Protein AF-A0A813YC85-F1 (afdb_monomer_lite)

Structure (mmCIF, N/CA/C/O backbone):
data_AF-A0A813YC85-F1
#
_entry.id   AF-A0A813YC85-F1
#
loop_
_atom_site.group_PDB
_atom_site.id
_atom_site.type_symbol
_atom_site.label_atom_id
_atom_site.label_alt_id
_atom_site.label_comp_id
_atom_site.label_asym_id
_atom_site.label_entity_id
_atom_site.label_seq_id
_atom_site.pdbx_PDB_ins_code
_atom_site.Cartn_x
_atom_site.Cartn_y
_atom_site.Cartn_z
_atom_site.occupancy
_atom_site.B_iso_or_equiv
_atom_site.auth_seq_id
_atom_site.auth_comp_id
_atom_site.auth_asym_id
_atom_site.auth_atom_id
_atom_site.pdbx_PDB_model_num
ATOM 1 N N . MET A 1 1 ? -8.024 43.386 36.563 1.00 38.66 1 MET A N 1
ATOM 2 C CA . MET A 1 1 ? -7.913 43.018 35.135 1.00 38.66 1 MET A CA 1
ATOM 3 C C . MET A 1 1 ? -6.871 41.922 35.014 1.00 38.66 1 MET A C 1
ATOM 5 O O . MET A 1 1 ? -5.692 42.205 34.843 1.00 38.66 1 MET A O 1
ATOM 9 N N . SER A 1 2 ? -7.305 40.682 35.213 1.00 33.28 2 SER A N 1
ATOM 10 C CA . SER A 1 2 ? -6.459 39.495 35.100 1.00 33.28 2 SER A CA 1
ATOM 11 C C . SER A 1 2 ? -6.371 39.135 33.622 1.00 33.28 2 SER A C 1
ATOM 13 O O . SER A 1 2 ? -7.399 38.916 32.989 1.00 33.28 2 SER A O 1
ATOM 15 N N . LYS A 1 3 ? -5.164 39.168 33.053 1.00 38.59 3 LYS A N 1
ATOM 16 C CA . LYS A 1 3 ? -4.924 38.712 31.682 1.00 38.59 3 LYS A CA 1
ATOM 17 C C . LYS A 1 3 ? -4.997 37.188 31.687 1.00 38.59 3 LYS A C 1
ATOM 19 O O . LYS A 1 3 ? -4.104 36.544 32.232 1.00 38.59 3 LYS A O 1
ATOM 24 N N . GLU A 1 4 ? -6.066 36.641 31.122 1.00 37.62 4 GLU A N 1
ATOM 25 C CA . GLU A 1 4 ? -6.125 35.234 30.738 1.00 37.62 4 GLU A CA 1
ATOM 26 C C . GLU A 1 4 ? -5.036 34.989 29.692 1.00 37.62 4 GLU A C 1
ATOM 28 O O . GLU A 1 4 ? -4.974 35.644 28.650 1.00 37.62 4 GLU A O 1
ATOM 33 N N . VAL A 1 5 ? -4.107 34.103 30.032 1.00 40.03 5 VAL A N 1
ATOM 34 C CA . VAL A 1 5 ? -3.100 33.593 29.112 1.00 40.03 5 VAL A CA 1
ATOM 35 C C . VAL A 1 5 ? -3.819 32.555 28.258 1.00 40.03 5 VAL A C 1
ATOM 37 O O . VAL A 1 5 ? -4.113 31.466 28.742 1.00 40.03 5 VAL A O 1
ATOM 40 N N . GLU A 1 6 ? -4.151 32.908 27.013 1.00 38.72 6 GLU A N 1
ATOM 41 C CA . GLU A 1 6 ? -4.587 31.941 26.002 1.00 38.72 6 GLU A CA 1
ATOM 42 C C . GLU A 1 6 ? -3.456 30.931 25.779 1.00 38.72 6 GLU A C 1
ATOM 44 O O . GLU A 1 6 ? -2.468 31.186 25.084 1.00 38.72 6 GLU A O 1
ATOM 49 N N . GLU A 1 7 ? -3.596 29.777 26.419 1.00 37.84 7 GLU A N 1
ATOM 50 C CA . GLU A 1 7 ? -2.767 28.609 26.197 1.00 37.84 7 GLU A CA 1
ATOM 51 C C . GLU A 1 7 ? -3.044 28.112 24.770 1.00 37.84 7 GLU A C 1
ATOM 53 O O . GLU A 1 7 ? -4.064 27.477 24.488 1.00 37.84 7 GLU A O 1
ATOM 58 N N . LYS A 1 8 ? -2.153 28.459 23.831 1.00 32.78 8 LYS A N 1
ATOM 59 C CA . LYS A 1 8 ? -2.117 27.855 22.495 1.00 32.78 8 LYS A CA 1
ATOM 60 C C . LYS A 1 8 ? -1.808 26.373 22.665 1.00 32.78 8 LYS A C 1
ATOM 62 O O . LYS A 1 8 ? -0.650 25.968 22.658 1.00 32.78 8 LYS A O 1
ATOM 67 N N . THR A 1 9 ? -2.850 25.573 22.830 1.00 35.66 9 THR A N 1
ATOM 68 C CA . THR A 1 9 ? -2.771 24.129 22.657 1.00 35.66 9 THR A CA 1
ATOM 69 C C . THR A 1 9 ? -2.383 23.889 21.202 1.00 35.66 9 THR A C 1
ATOM 71 O O . THR A 1 9 ? -3.172 24.099 20.282 1.00 35.66 9 THR A O 1
ATOM 74 N N . GLU A 1 10 ? -1.111 23.561 20.975 1.00 38.09 10 GLU A N 1
ATOM 75 C CA . GLU A 1 10 ? -0.651 23.067 19.683 1.00 38.09 10 GLU A CA 1
ATOM 76 C C . GLU A 1 10 ? -1.523 21.857 19.345 1.00 38.09 10 GLU A C 1
ATOM 78 O O . GLU A 1 10 ? -1.504 20.859 20.061 1.00 38.09 10 GLU A O 1
ATOM 83 N N . ASP A 1 11 ? -2.362 21.980 18.315 1.00 45.84 11 ASP A N 1
ATOM 84 C CA . ASP A 1 11 ? -3.208 20.888 17.844 1.00 45.84 11 ASP A CA 1
ATOM 85 C C . ASP A 1 11 ? -2.282 19.757 17.386 1.00 45.84 11 ASP A C 1
ATOM 87 O O . ASP A 1 11 ? -1.686 19.812 16.309 1.00 45.84 11 ASP A O 1
ATOM 91 N N . ILE A 1 12 ? -2.107 18.752 18.250 1.00 50.59 12 ILE A N 1
ATOM 92 C CA . ILE A 1 12 ? -1.175 17.632 18.056 1.00 50.59 12 ILE A CA 1
ATOM 93 C C . ILE A 1 12 ? -1.591 16.791 16.833 1.00 50.59 12 ILE A C 1
ATOM 95 O O . ILE A 1 12 ? -0.816 15.963 16.366 1.00 50.59 12 ILE A O 1
ATOM 99 N N . GLY A 1 13 ? -2.762 17.053 16.249 1.00 59.47 13 GLY A N 1
ATOM 100 C CA . GLY A 1 13 ? -3.295 16.383 15.076 1.00 59.47 13 GLY A CA 1
ATOM 101 C C . GLY A 1 13 ? -4.449 15.467 15.459 1.00 59.47 13 GLY A C 1
ATOM 102 O O . GLY A 1 13 ? -4.503 14.897 16.550 1.00 59.47 13 GLY A O 1
ATOM 103 N N . SER A 1 14 ? -5.401 15.307 14.545 1.00 70.00 14 SER A N 1
ATOM 104 C CA . SER A 1 14 ? -6.545 14.421 14.732 1.00 70.00 14 SER A CA 1
ATOM 105 C C . SER A 1 14 ? -6.818 13.644 13.451 1.00 70.00 14 SER A C 1
ATOM 107 O O . SER A 1 14 ? -6.888 14.195 12.352 1.00 70.00 14 SER A O 1
ATOM 109 N N . LEU A 1 15 ? -6.957 12.321 13.578 1.00 73.62 15 LEU A N 1
ATOM 110 C CA . LEU A 1 15 ? -7.500 11.518 12.486 1.00 73.62 15 LEU A CA 1
ATOM 111 C C . LEU A 1 15 ? -8.945 11.959 12.273 1.00 73.62 15 LEU A C 1
ATOM 113 O O . LEU A 1 15 ? -9.674 12.108 13.250 1.00 73.62 15 LEU A O 1
ATOM 117 N N . CYS A 1 16 ? -9.367 12.124 11.019 1.00 72.94 16 CYS A N 1
ATOM 118 C CA . CYS A 1 16 ? -10.749 12.458 10.704 1.00 72.94 16 CYS A CA 1
ATOM 119 C C . CYS A 1 16 ? -11.338 11.464 9.702 1.00 72.94 16 CYS A C 1
ATOM 121 O O . CYS A 1 16 ? -10.815 11.266 8.603 1.00 72.94 16 CYS A O 1
ATOM 123 N N . ILE A 1 17 ? -12.448 10.833 10.074 1.00 66.81 17 ILE A N 1
ATOM 124 C CA . ILE A 1 17 ? -13.251 9.982 9.201 1.00 66.81 17 ILE A CA 1
ATOM 125 C C . ILE A 1 17 ? -14.628 10.623 9.085 1.00 66.81 17 ILE A C 1
ATOM 127 O O . ILE A 1 17 ? -15.493 10.432 9.931 1.00 66.81 17 ILE A O 1
ATOM 131 N N . ILE A 1 18 ? -14.831 11.364 8.002 1.00 69.12 18 ILE A N 1
ATOM 132 C CA . ILE A 1 18 ? -16.147 11.809 7.542 1.00 69.12 18 ILE A CA 1
ATOM 133 C C . ILE A 1 18 ? -16.395 11.136 6.191 1.00 69.12 18 ILE A C 1
ATOM 135 O O . ILE A 1 18 ? -15.452 10.896 5.430 1.00 69.12 18 ILE A O 1
ATOM 139 N N . LEU A 1 19 ? -17.651 10.801 5.881 1.00 57.38 19 LEU A N 1
ATOM 140 C CA . LEU A 1 19 ? -18.015 10.186 4.602 1.00 57.38 19 LEU A CA 1
ATOM 141 C C . LEU A 1 19 ? -17.444 11.024 3.435 1.00 57.38 19 LEU A C 1
ATOM 143 O O . LEU A 1 19 ? -17.748 12.208 3.311 1.00 57.38 19 LEU A O 1
ATOM 147 N N . HIS A 1 20 ? -16.580 10.421 2.609 1.00 57.81 20 HIS A N 1
ATOM 148 C CA . HIS A 1 20 ? -15.877 11.062 1.479 1.00 57.81 20 HIS A CA 1
ATOM 149 C C . HIS A 1 20 ? -14.917 12.218 1.818 1.00 57.81 20 HIS A C 1
ATOM 151 O O . HIS A 1 20 ? -14.456 12.919 0.912 1.00 57.81 20 HIS A O 1
ATOM 157 N N . ARG A 1 21 ? -14.598 12.434 3.097 1.00 75.69 21 ARG A N 1
ATOM 158 C CA . ARG A 1 21 ? -13.659 13.466 3.560 1.00 75.69 21 ARG A CA 1
ATOM 159 C C . ARG A 1 21 ? -12.723 12.905 4.623 1.00 75.69 21 ARG A C 1
ATOM 161 O O . ARG A 1 21 ? -12.576 13.479 5.697 1.00 75.69 21 ARG A O 1
ATOM 168 N N . GLU A 1 22 ? -12.104 11.767 4.338 1.00 83.56 22 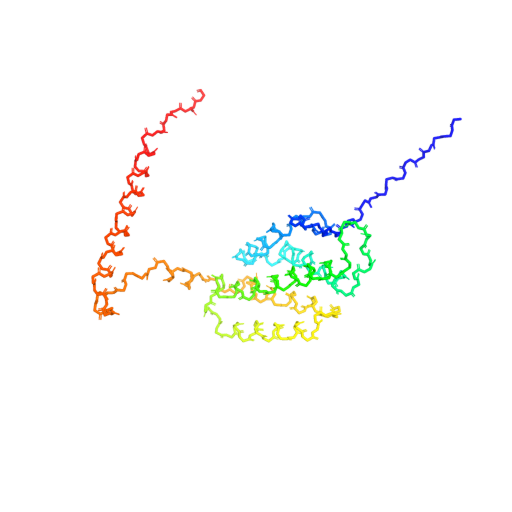GLU A N 1
ATOM 169 C CA . GLU A 1 22 ? -11.150 11.180 5.268 1.00 83.56 22 GLU A CA 1
ATOM 170 C C . GLU A 1 22 ? -9.815 11.946 5.247 1.00 83.56 22 GLU A C 1
ATOM 172 O O . GLU A 1 22 ? -9.230 12.194 4.183 1.00 83.56 22 GLU A O 1
ATOM 177 N N . ARG A 1 23 ? -9.327 12.317 6.434 1.00 87.56 23 ARG A N 1
ATOM 178 C CA . ARG A 1 23 ? -8.074 13.048 6.642 1.00 87.56 23 ARG A CA 1
ATOM 179 C C . ARG A 1 23 ? -7.168 12.289 7.599 1.00 87.56 23 ARG A C 1
ATOM 181 O O . ARG A 1 23 ? -7.636 11.701 8.573 1.00 87.56 23 ARG A O 1
ATOM 188 N N . SER A 1 24 ? -5.876 12.297 7.297 1.00 88.62 24 SER A N 1
ATOM 189 C CA . SER A 1 24 ? -4.847 11.723 8.156 1.00 88.62 24 SER A CA 1
ATOM 190 C C . SER A 1 24 ? -4.631 12.551 9.421 1.00 88.62 24 SER A C 1
ATOM 192 O O . SER A 1 24 ? -5.270 13.582 9.608 1.00 88.62 24 SER A O 1
ATOM 194 N N . PHE A 1 25 ? -3.718 12.094 10.275 1.00 86.69 25 PHE A N 1
ATOM 195 C CA . PHE A 1 25 ? -3.432 12.713 11.564 1.00 86.69 25 PHE A CA 1
ATOM 196 C C . PHE A 1 25 ? -2.985 14.174 11.414 1.00 86.69 25 PHE A C 1
ATOM 198 O O . PHE A 1 25 ? -3.458 15.046 12.133 1.00 86.69 25 PHE A O 1
ATOM 205 N N . HIS A 1 26 ? -2.180 14.460 10.387 1.00 87.69 26 HIS A N 1
ATOM 206 C CA . HIS A 1 26 ? -1.762 15.819 10.020 1.00 87.69 26 HIS A CA 1
ATOM 207 C C . HIS A 1 26 ? -2.733 16.519 9.046 1.00 87.69 26 HIS A C 1
ATOM 209 O O . HIS A 1 26 ? -2.326 17.346 8.229 1.00 87.69 26 HIS A O 1
ATOM 215 N N . ASN A 1 27 ? -4.019 16.159 9.073 1.00 87.50 27 ASN A N 1
ATOM 216 C CA . ASN A 1 27 ? -5.090 16.757 8.267 1.00 87.50 27 ASN A CA 1
ATOM 217 C C . ASN A 1 27 ? -4.886 16.693 6.729 1.00 87.50 27 ASN A C 1
ATOM 219 O O . ASN A 1 27 ? -5.428 17.495 5.955 1.00 87.50 27 ASN A O 1
ATOM 223 N N . ILE A 1 28 ? -4.134 15.704 6.235 1.00 89.75 28 ILE A N 1
ATOM 224 C CA . ILE A 1 28 ? -3.930 15.510 4.793 1.00 89.75 28 ILE A CA 1
ATOM 225 C C . ILE A 1 28 ? -5.016 14.601 4.219 1.00 89.75 28 ILE A C 1
ATOM 227 O O . ILE A 1 28 ? -5.367 13.577 4.800 1.00 89.75 28 ILE A O 1
ATOM 231 N N . ASP A 1 29 ? -5.544 14.951 3.044 1.00 90.88 29 ASP A N 1
ATOM 232 C CA . ASP A 1 29 ? -6.475 14.090 2.307 1.00 90.88 29 ASP A CA 1
ATOM 233 C C . ASP A 1 29 ? -5.824 12.734 1.986 1.00 90.88 29 ASP A C 1
ATOM 235 O O . ASP A 1 29 ? -4.752 12.647 1.375 1.00 90.88 29 ASP A O 1
ATOM 239 N N . ILE A 1 30 ? -6.503 11.650 2.361 1.00 92.12 30 ILE A N 1
ATOM 240 C CA . ILE A 1 30 ? -6.024 10.281 2.152 1.00 92.12 30 ILE A CA 1
ATOM 241 C C . ILE A 1 30 ? -5.735 9.985 0.673 1.00 92.12 30 ILE A C 1
ATOM 243 O O . ILE A 1 30 ? -4.832 9.205 0.361 1.00 92.12 30 ILE A O 1
ATOM 247 N N . ARG A 1 31 ? -6.466 10.597 -0.265 1.00 91.94 31 ARG A N 1
ATOM 248 C CA . ARG A 1 31 ? -6.227 10.450 -1.711 1.00 91.94 31 ARG A CA 1
ATOM 249 C C . ARG A 1 31 ? -4.870 11.019 -2.109 1.00 91.94 31 ARG A C 1
ATOM 251 O O . ARG A 1 31 ? -4.169 10.405 -2.918 1.00 91.94 31 ARG A O 1
ATOM 258 N N . ILE A 1 32 ? -4.481 12.144 -1.507 1.00 93.31 32 ILE A N 1
ATOM 259 C CA . ILE A 1 32 ? -3.169 12.762 -1.716 1.00 93.31 32 ILE A CA 1
ATOM 260 C C . ILE A 1 32 ? -2.087 11.828 -1.184 1.00 93.31 32 ILE A C 1
ATOM 262 O O . ILE A 1 32 ? -1.164 11.509 -1.928 1.00 93.31 32 ILE A O 1
ATOM 266 N N . LEU A 1 33 ? -2.236 11.309 0.039 1.00 94.44 33 LEU A N 1
ATOM 267 C CA . LEU A 1 33 ? -1.269 10.375 0.628 1.00 94.44 33 LEU A CA 1
ATOM 268 C C . LEU A 1 33 ? -1.098 9.103 -0.210 1.00 94.44 33 LEU A C 1
ATOM 270 O O . LEU A 1 33 ? 0.028 8.704 -0.501 1.00 94.44 33 LEU A O 1
ATOM 274 N N . LYS A 1 34 ? -2.205 8.509 -0.673 1.00 93.06 34 LYS A N 1
ATOM 275 C CA . LYS A 1 34 ? -2.212 7.330 -1.559 1.00 93.06 34 LYS A CA 1
ATOM 276 C C . LYS A 1 34 ? -1.530 7.583 -2.906 1.00 93.06 34 LYS A C 1
ATOM 278 O O . LYS A 1 34 ? -0.916 6.675 -3.460 1.00 93.06 34 LYS A O 1
ATOM 283 N N . SER A 1 35 ? -1.643 8.790 -3.457 1.00 92.88 35 SER A N 1
ATOM 284 C CA . SER A 1 35 ? -0.915 9.168 -4.674 1.00 92.88 35 SER A CA 1
ATOM 285 C C . SER A 1 35 ? 0.564 9.442 -4.379 1.00 92.88 35 SER A C 1
ATOM 287 O O . SER A 1 35 ? 1.436 9.025 -5.141 1.00 92.88 35 SER A O 1
ATOM 289 N N . ALA A 1 36 ? 0.856 10.111 -3.263 1.00 93.50 36 ALA A N 1
ATOM 290 C CA . ALA A 1 36 ? 2.201 10.496 -2.856 1.00 93.50 36 ALA A CA 1
ATOM 291 C C . ALA A 1 36 ? 3.097 9.278 -2.602 1.00 93.50 36 ALA A C 1
ATOM 293 O O . ALA A 1 36 ? 4.191 9.221 -3.158 1.00 93.50 36 ALA A O 1
ATOM 294 N N . ILE A 1 37 ? 2.615 8.271 -1.864 1.00 94.81 37 ILE A N 1
ATOM 295 C CA . ILE A 1 37 ? 3.358 7.024 -1.611 1.00 94.81 37 ILE A CA 1
ATOM 296 C C . ILE A 1 37 ? 3.807 6.340 -2.913 1.00 94.81 37 ILE A C 1
ATOM 298 O O . ILE A 1 37 ? 4.970 5.965 -3.053 1.00 94.81 37 ILE A O 1
ATOM 302 N N . GLN A 1 38 ? 2.925 6.267 -3.913 1.00 92.69 38 GLN A N 1
ATOM 303 C CA . GLN A 1 38 ? 3.254 5.697 -5.219 1.00 92.69 38 GLN A CA 1
ATOM 304 C C . GLN A 1 38 ? 4.267 6.563 -5.983 1.00 92.69 38 GLN A C 1
ATOM 306 O O . GLN A 1 38 ? 5.238 6.051 -6.542 1.00 92.69 38 GLN A O 1
ATOM 311 N N . LYS A 1 39 ? 4.083 7.891 -5.980 1.00 92.00 39 LYS A N 1
ATOM 312 C CA . LYS A 1 39 ? 5.015 8.835 -6.622 1.00 92.00 39 LYS A CA 1
ATOM 313 C C . LYS A 1 39 ? 6.417 8.758 -6.016 1.00 92.00 39 LYS A C 1
ATOM 315 O O . LYS A 1 39 ? 7.393 8.795 -6.764 1.00 92.00 39 LYS A O 1
ATOM 320 N N . TYR A 1 40 ? 6.529 8.658 -4.694 1.00 93.12 40 TYR A N 1
ATOM 321 C CA . TYR A 1 40 ? 7.821 8.597 -4.014 1.00 93.12 40 TYR A CA 1
ATOM 322 C C . TYR A 1 40 ? 8.550 7.282 -4.282 1.00 93.12 40 TYR A C 1
ATOM 324 O O . TYR A 1 40 ? 9.722 7.316 -4.653 1.00 93.12 40 TYR A O 1
ATOM 332 N N . ALA A 1 41 ? 7.864 6.142 -4.210 1.00 90.25 41 ALA A N 1
ATOM 333 C CA . ALA A 1 41 ? 8.474 4.856 -4.541 1.00 90.25 41 ALA A CA 1
ATOM 334 C C . ALA A 1 41 ? 8.959 4.775 -5.992 1.00 90.25 41 ALA A C 1
ATOM 336 O O . ALA A 1 41 ? 10.064 4.299 -6.254 1.00 90.25 41 ALA A O 1
ATOM 337 N N . ARG A 1 42 ? 8.172 5.307 -6.933 1.00 86.81 42 ARG A N 1
ATOM 338 C CA . ARG A 1 42 ? 8.553 5.399 -8.347 1.00 86.81 42 ARG A CA 1
ATOM 339 C C . ARG A 1 42 ? 9.825 6.219 -8.566 1.00 86.81 42 ARG A C 1
ATOM 341 O O . ARG A 1 42 ? 10.622 5.887 -9.432 1.00 86.81 42 ARG A O 1
ATOM 348 N N . ARG A 1 43 ? 10.021 7.285 -7.788 1.00 88.25 43 ARG A N 1
ATOM 349 C CA . ARG A 1 43 ? 11.208 8.157 -7.851 1.00 88.25 43 ARG A CA 1
ATOM 350 C C . ARG A 1 43 ? 12.385 7.646 -7.020 1.00 88.25 43 ARG A C 1
ATOM 352 O O . ARG A 1 43 ? 13.340 8.389 -6.831 1.00 88.25 43 ARG A O 1
ATOM 359 N N . ALA A 1 44 ? 12.303 6.429 -6.480 1.00 83.81 44 ALA A N 1
ATOM 360 C CA . ALA A 1 44 ? 13.297 5.890 -5.554 1.00 83.81 44 ALA A CA 1
ATOM 361 C C . ALA A 1 44 ? 13.520 6.746 -4.292 1.00 83.81 44 ALA A C 1
ATOM 363 O O . ALA A 1 44 ? 14.586 6.728 -3.676 1.00 83.81 44 ALA A O 1
ATOM 364 N N . MET A 1 45 ? 12.505 7.520 -3.903 1.00 80.56 45 MET A N 1
ATOM 365 C CA . MET A 1 45 ? 12.534 8.384 -2.728 1.00 80.56 45 MET A CA 1
ATOM 366 C C . MET A 1 45 ? 11.930 7.635 -1.542 1.00 80.56 45 MET A C 1
ATOM 368 O O . MET A 1 45 ? 10.804 7.904 -1.120 1.00 80.56 45 MET A O 1
ATOM 372 N N . PHE A 1 46 ? 12.675 6.659 -1.018 1.00 74.50 46 PHE A N 1
ATOM 373 C CA . PHE A 1 46 ? 12.251 5.898 0.158 1.00 74.50 46 PHE A CA 1
ATOM 374 C C . PHE A 1 46 ? 12.065 6.809 1.384 1.00 74.50 46 PHE A C 1
ATOM 376 O O . PHE A 1 46 ? 10.999 6.802 2.003 1.00 74.50 46 PHE A O 1
ATOM 383 N N . PHE A 1 47 ? 13.060 7.642 1.695 1.00 79.00 47 PHE A N 1
ATOM 384 C CA . PHE A 1 47 ? 13.120 8.418 2.936 1.00 79.00 47 PHE A CA 1
ATOM 385 C C . PHE A 1 47 ? 13.268 9.929 2.676 1.00 79.00 47 PHE A C 1
ATOM 387 O O . PHE A 1 47 ? 13.890 10.301 1.679 1.00 79.00 47 PHE A O 1
ATOM 394 N N . PRO A 1 48 ? 12.733 10.823 3.538 1.00 85.75 48 PRO A N 1
ATOM 395 C CA . PRO A 1 48 ? 11.761 10.579 4.618 1.00 85.75 48 PRO A CA 1
ATOM 396 C C . PRO A 1 48 ? 10.295 10.581 4.142 1.00 85.75 48 PRO A C 1
ATOM 398 O O . PRO A 1 48 ? 9.415 10.042 4.808 1.00 85.75 48 PRO A O 1
ATOM 401 N N . LYS A 1 49 ? 10.016 11.165 2.971 1.00 90.12 49 LYS A N 1
ATOM 402 C CA . LYS A 1 49 ? 8.648 11.511 2.542 1.00 90.12 49 LYS A CA 1
ATOM 403 C C . LYS A 1 49 ? 7.755 10.290 2.288 1.00 90.12 49 LYS A C 1
ATOM 405 O O . LYS A 1 49 ? 6.593 10.289 2.679 1.00 90.12 49 LYS A O 1
ATOM 410 N N . GLY A 1 50 ? 8.296 9.244 1.660 1.00 91.81 50 GLY A N 1
ATOM 411 C CA . GLY A 1 50 ? 7.546 8.026 1.344 1.00 91.81 50 GLY A CA 1
ATOM 412 C C . GLY A 1 50 ? 7.100 7.257 2.587 1.00 91.81 50 GLY A C 1
ATOM 413 O O . GLY A 1 50 ? 5.922 6.926 2.721 1.00 91.81 50 GLY A O 1
ATOM 414 N N . VAL A 1 51 ? 8.035 7.030 3.516 1.00 94.12 51 VAL A N 1
ATOM 415 C CA . VAL A 1 51 ? 7.748 6.391 4.811 1.00 94.12 51 VAL A CA 1
ATOM 416 C C . VAL A 1 51 ? 6.758 7.219 5.624 1.00 94.12 51 VAL A C 1
ATOM 418 O O . VAL A 1 51 ? 5.832 6.651 6.193 1.00 94.12 51 VAL A O 1
ATOM 421 N N . TRP A 1 52 ? 6.893 8.546 5.631 1.00 94.50 52 TRP A N 1
ATOM 422 C CA . TRP A 1 52 ? 5.951 9.417 6.331 1.00 94.50 52 TRP A CA 1
ATOM 423 C C . TRP A 1 52 ? 4.512 9.242 5.815 1.00 94.50 52 TRP A C 1
ATOM 425 O O . TRP A 1 52 ? 3.610 8.962 6.602 1.00 94.50 52 TRP A O 1
ATOM 435 N N . CYS A 1 53 ? 4.297 9.273 4.492 1.00 95.00 53 CYS A N 1
ATOM 436 C CA . CYS A 1 53 ? 2.970 9.030 3.913 1.00 95.00 53 CYS A CA 1
ATOM 437 C C . CYS A 1 53 ? 2.413 7.639 4.254 1.00 95.00 53 CYS A C 1
ATOM 439 O O . CYS A 1 53 ? 1.209 7.488 4.460 1.00 95.00 53 CYS A O 1
ATOM 441 N N . LEU A 1 54 ? 3.273 6.618 4.287 1.00 95.50 54 LEU A N 1
ATOM 442 C CA . LEU A 1 54 ? 2.885 5.259 4.657 1.00 95.50 54 LEU A CA 1
ATOM 443 C C . LEU A 1 54 ? 2.431 5.182 6.120 1.00 95.50 54 LEU A C 1
ATOM 445 O O . LEU A 1 54 ? 1.409 4.565 6.407 1.00 95.50 54 LEU A O 1
ATOM 449 N N . VAL A 1 55 ? 3.172 5.812 7.034 1.00 94.31 55 VAL A N 1
ATOM 450 C CA . VAL A 1 55 ? 2.836 5.832 8.463 1.00 94.31 55 VAL A CA 1
ATOM 451 C C . VAL A 1 55 ? 1.521 6.569 8.695 1.00 94.31 55 VAL A C 1
ATOM 453 O O . VAL A 1 55 ? 0.659 6.029 9.381 1.00 94.31 55 VAL A O 1
ATOM 456 N N . GLU A 1 56 ? 1.309 7.722 8.055 1.00 94.19 56 GLU A N 1
ATOM 457 C CA . GLU A 1 56 ? 0.039 8.462 8.124 1.00 94.19 56 GLU A CA 1
ATOM 458 C C . GLU A 1 56 ? -1.169 7.596 7.735 1.00 94.19 56 GLU A C 1
ATOM 460 O O . GLU A 1 56 ? -2.221 7.651 8.372 1.00 94.19 56 GLU A O 1
ATOM 465 N N . LEU A 1 57 ? -1.024 6.763 6.699 1.00 94.44 57 LEU A N 1
ATOM 466 C CA . LEU A 1 57 ? -2.072 5.836 6.272 1.00 94.44 57 LEU A CA 1
ATOM 467 C C . LEU A 1 57 ? -2.245 4.647 7.235 1.00 94.44 57 LEU A C 1
ATOM 469 O O . LEU A 1 57 ? -3.361 4.150 7.392 1.00 94.44 57 LEU A O 1
ATOM 473 N N . ASP A 1 58 ? -1.175 4.185 7.886 1.00 94.69 58 ASP A N 1
ATOM 474 C CA . ASP A 1 58 ? -1.232 3.095 8.867 1.00 94.69 58 ASP A CA 1
ATOM 475 C C . ASP A 1 58 ? -1.771 3.536 10.237 1.00 94.69 58 ASP A C 1
ATOM 477 O O . ASP A 1 58 ? -2.305 2.699 10.964 1.00 94.69 58 ASP A O 1
ATOM 481 N N . LEU A 1 59 ? -1.719 4.825 10.594 1.00 93.19 59 LEU A N 1
ATOM 482 C CA . LEU A 1 59 ? -2.281 5.340 11.856 1.00 93.19 59 LEU A CA 1
ATOM 483 C C . LEU A 1 59 ? -3.788 5.079 12.001 1.00 93.19 59 LEU A C 1
ATOM 485 O O . LEU A 1 59 ? -4.281 4.934 13.118 1.00 93.19 59 LEU A O 1
ATOM 489 N N . PHE A 1 60 ? -4.503 4.861 10.894 1.00 91.94 60 PHE A N 1
ATOM 490 C CA . PHE A 1 60 ? -5.881 4.354 10.910 1.00 91.94 60 PHE A CA 1
ATOM 491 C C . PHE A 1 60 ? -6.032 2.981 11.588 1.00 91.94 60 PHE A C 1
ATOM 493 O O . PHE A 1 60 ? -7.148 2.555 11.871 1.00 91.94 60 PHE A O 1
ATOM 500 N N . SER A 1 61 ? -4.933 2.283 11.889 1.00 92.75 61 SER A N 1
ATOM 501 C CA . SER A 1 61 ? -4.925 1.068 12.709 1.00 92.75 61 SER A CA 1
ATOM 502 C C . SER A 1 61 ? -5.493 1.320 14.102 1.00 92.75 61 SER A C 1
ATOM 504 O O . SER A 1 61 ? -6.195 0.460 14.625 1.00 92.75 61 SER A O 1
ATOM 506 N N . ILE A 1 62 ? -5.261 2.510 14.664 1.00 90.62 62 ILE A N 1
ATOM 507 C CA . ILE A 1 62 ? -5.781 2.917 15.973 1.00 90.62 62 ILE A CA 1
ATOM 508 C C . ILE A 1 62 ? -7.312 2.886 15.956 1.00 90.62 62 ILE A C 1
ATOM 510 O O . ILE A 1 62 ? -7.919 2.296 16.842 1.00 90.62 62 ILE A O 1
ATOM 514 N N . LEU A 1 63 ? -7.927 3.436 14.906 1.00 89.06 63 LEU A N 1
ATOM 515 C CA . LEU A 1 63 ? -9.383 3.472 14.730 1.00 89.06 63 LEU A CA 1
ATOM 516 C C . LEU A 1 63 ? -9.970 2.127 14.281 1.00 89.06 63 LEU A C 1
ATOM 518 O O . LEU A 1 63 ? -11.132 1.832 14.553 1.00 89.06 63 LEU A O 1
ATOM 522 N N . GLU A 1 64 ? -9.177 1.294 13.603 1.00 90.12 64 GLU A N 1
ATOM 523 C CA . GLU A 1 64 ? -9.558 -0.082 13.268 1.00 90.12 64 GLU A CA 1
ATOM 524 C C . GLU A 1 64 ? -9.646 -0.980 14.517 1.00 90.12 64 GLU A C 1
ATOM 526 O O . GLU A 1 64 ? -10.526 -1.845 14.584 1.00 90.12 64 GLU A O 1
ATOM 531 N N . ILE A 1 65 ? -8.733 -0.795 15.479 1.00 89.56 65 ILE A N 1
ATOM 532 C CA . ILE A 1 65 ? -8.659 -1.574 16.726 1.00 89.56 65 ILE A CA 1
ATOM 533 C C . ILE A 1 65 ? -9.612 -0.995 17.778 1.00 89.56 65 ILE A C 1
ATOM 535 O O . ILE A 1 65 ? -10.402 -1.738 18.349 1.00 89.56 65 ILE A O 1
ATOM 539 N N . ASN A 1 66 ? -9.565 0.322 17.987 1.00 86.75 66 ASN A N 1
ATOM 540 C CA . ASN A 1 66 ? -10.284 1.040 19.036 1.00 86.75 66 ASN A CA 1
ATOM 541 C C . ASN A 1 66 ? -11.118 2.178 18.430 1.00 86.75 66 ASN A C 1
ATOM 543 O O . ASN A 1 66 ? -10.796 3.359 18.569 1.00 86.75 66 ASN A O 1
ATOM 547 N N . SER A 1 67 ? -12.220 1.834 17.761 1.00 83.88 67 SER A N 1
ATOM 548 C CA . SER A 1 67 ? -13.125 2.820 17.146 1.00 83.88 67 SER A CA 1
ATOM 549 C C . SER A 1 67 ? -13.798 3.763 18.151 1.00 83.88 67 SER A C 1
ATOM 551 O O . SER A 1 67 ? -14.363 4.776 17.754 1.00 83.88 67 SER A O 1
ATOM 553 N N . GLU A 1 68 ? -13.759 3.431 19.443 1.00 81.44 68 GLU A N 1
ATOM 554 C CA . GLU A 1 68 ? -14.344 4.227 20.529 1.00 81.44 68 GLU A CA 1
ATOM 555 C C . GLU A 1 68 ? -13.537 5.484 20.862 1.00 81.44 68 GLU A C 1
ATOM 557 O O . GLU A 1 68 ? -14.098 6.439 21.388 1.00 81.44 68 GLU A O 1
ATOM 562 N N . LEU A 1 69 ? -12.242 5.503 20.519 1.00 76.38 69 LEU A N 1
ATOM 563 C CA . LEU A 1 69 ? -11.358 6.654 20.737 1.00 76.38 69 LEU A CA 1
ATOM 564 C C . LEU A 1 69 ? -11.717 7.849 19.851 1.00 76.38 69 LEU A C 1
ATOM 566 O O . LEU A 1 69 ? -11.262 8.963 20.092 1.00 76.38 69 LEU A O 1
ATOM 570 N N . TYR A 1 70 ? -12.502 7.616 18.803 1.00 73.31 70 TYR A N 1
ATOM 571 C CA . TYR A 1 70 ? -12.951 8.673 17.923 1.00 73.31 70 TYR A CA 1
ATOM 572 C C . TYR A 1 70 ? -14.159 9.379 18.553 1.00 73.31 70 TYR A C 1
ATOM 574 O O . TYR A 1 70 ? -15.171 8.715 18.813 1.00 73.31 70 TYR A O 1
ATOM 582 N N . PRO A 1 71 ? -14.104 10.703 18.786 1.00 67.62 71 PRO A N 1
ATOM 583 C CA . PRO A 1 71 ? -15.248 11.433 19.315 1.00 67.62 71 PRO A CA 1
ATOM 584 C C . PRO A 1 71 ? -16.443 11.218 18.383 1.00 67.62 71 PRO A C 1
ATOM 586 O O . PRO A 1 71 ? -16.295 11.283 17.163 1.00 67.62 71 PRO A O 1
ATOM 589 N N . LYS A 1 72 ? -17.616 10.892 18.948 1.00 60.22 72 LYS A N 1
ATOM 590 C CA . LYS A 1 72 ? -18.844 10.565 18.201 1.00 60.22 72 LYS A CA 1
ATOM 591 C C . LYS A 1 72 ? -19.307 11.767 17.369 1.00 60.22 72 LYS A C 1
ATOM 593 O O . LYS A 1 72 ? -20.211 12.499 17.751 1.00 60.22 72 LYS A O 1
ATOM 598 N N . CYS A 1 73 ? -18.699 11.946 16.209 1.00 56.28 73 CYS A N 1
ATOM 599 C CA . CYS A 1 73 ? -19.027 12.978 15.247 1.00 56.28 73 CYS A CA 1
ATOM 600 C C . CYS A 1 73 ? -19.619 12.275 14.027 1.00 56.28 73 CYS A C 1
ATOM 602 O O . CYS A 1 73 ? -18.897 11.628 13.273 1.00 56.28 73 CYS A O 1
ATOM 604 N N . GLN A 1 74 ? -20.938 12.385 13.854 1.00 68.94 74 GLN A N 1
ATOM 605 C CA . GLN A 1 74 ? -21.720 12.005 12.661 1.00 68.94 74 GLN A CA 1
ATOM 606 C C . GLN A 1 74 ? -21.746 10.519 12.242 1.00 68.94 74 GLN A C 1
ATOM 608 O O . GLN A 1 74 ? -22.713 10.107 11.605 1.00 68.94 74 GLN A O 1
ATOM 613 N N . LEU A 1 75 ? -20.748 9.702 12.587 1.00 76.06 75 LEU A N 1
ATOM 614 C CA . LEU A 1 75 ? -20.660 8.287 12.217 1.00 76.06 75 LEU A CA 1
ATOM 615 C C . LEU A 1 75 ? -20.757 7.370 13.437 1.00 76.06 75 LEU A C 1
ATOM 617 O O . LEU A 1 75 ? -20.286 7.691 14.529 1.00 76.06 75 LEU A O 1
ATOM 621 N N . ASN A 1 76 ? -21.340 6.189 13.234 1.00 84.88 76 ASN A N 1
ATOM 622 C CA . ASN A 1 76 ? -21.337 5.138 14.246 1.00 84.88 76 ASN A CA 1
ATOM 623 C C . ASN A 1 76 ? -19.969 4.423 14.306 1.00 84.88 76 ASN A C 1
ATOM 625 O O . ASN A 1 76 ? -19.189 4.435 13.351 1.00 84.88 76 ASN A O 1
ATOM 629 N N . GLN A 1 77 ? -19.678 3.761 15.429 1.00 85.31 77 GLN A N 1
ATOM 630 C CA . GLN A 1 77 ? -18.404 3.054 15.645 1.00 85.31 77 GLN A CA 1
ATOM 631 C C . GLN A 1 77 ? -18.109 2.022 14.542 1.00 85.31 77 GLN A C 1
ATOM 633 O O . GLN A 1 77 ? -16.984 1.926 14.052 1.00 85.31 77 GLN A O 1
ATOM 638 N N . LYS A 1 78 ? -19.138 1.297 14.084 1.00 88.12 78 LYS A N 1
ATOM 639 C CA . LYS A 1 78 ? -19.018 0.299 13.013 1.00 88.12 78 LYS A CA 1
ATOM 640 C C . LYS A 1 78 ? -18.567 0.929 11.690 1.00 88.12 78 LYS A C 1
ATOM 642 O O . LYS A 1 78 ? -17.712 0.372 11.009 1.00 88.12 78 LYS A O 1
ATOM 647 N N . GLN A 1 79 ? -19.096 2.096 11.331 1.00 88.19 79 GLN A N 1
ATOM 648 C CA . GLN A 1 79 ? -18.712 2.851 10.136 1.00 88.19 79 GLN A CA 1
ATOM 649 C C . GLN A 1 79 ? -17.266 3.339 10.234 1.00 88.19 79 GLN A C 1
ATOM 651 O O . GLN A 1 79 ? -16.518 3.210 9.266 1.00 88.19 79 GLN A O 1
ATOM 656 N N . ILE A 1 80 ? -16.851 3.843 11.398 1.00 87.56 80 ILE A N 1
ATOM 657 C CA . ILE A 1 80 ? -15.468 4.276 11.663 1.00 87.56 80 ILE A CA 1
ATOM 658 C C . ILE A 1 80 ? -14.503 3.104 11.475 1.00 87.56 80 ILE A C 1
ATOM 660 O O . ILE A 1 80 ? -13.520 3.214 10.733 1.00 87.56 80 ILE A O 1
ATOM 664 N N . GLN A 1 81 ? -14.819 1.953 12.071 1.00 89.75 81 GLN A N 1
ATOM 665 C CA . GLN A 1 81 ? -14.018 0.745 11.928 1.00 89.75 81 GLN A CA 1
ATOM 666 C C . GLN A 1 81 ? -13.965 0.274 10.468 1.00 89.75 81 GLN A C 1
ATOM 668 O O . GLN A 1 81 ? -12.879 0.050 9.933 1.00 89.75 81 GLN A O 1
ATOM 673 N N . MET A 1 82 ? -15.111 0.175 9.787 1.00 90.44 82 MET A N 1
ATOM 674 C CA . MET A 1 82 ? -15.179 -0.240 8.380 1.00 90.44 82 MET A CA 1
ATOM 675 C C . MET A 1 82 ? -14.373 0.685 7.461 1.00 90.44 82 MET A C 1
ATOM 677 O O . MET A 1 82 ? -13.632 0.210 6.598 1.00 90.44 82 MET A O 1
ATOM 681 N N . ASN A 1 83 ? -14.474 2.001 7.657 1.00 89.94 83 ASN A N 1
ATOM 682 C CA . ASN A 1 83 ? -13.711 2.978 6.886 1.00 89.94 83 ASN A CA 1
ATOM 683 C C . ASN A 1 83 ? -12.206 2.836 7.140 1.00 89.94 83 ASN A C 1
ATOM 685 O O . ASN A 1 83 ? -11.426 2.832 6.186 1.00 89.94 83 ASN A O 1
ATOM 689 N N . SER A 1 84 ? -11.797 2.627 8.391 1.00 90.88 84 SER A N 1
ATOM 690 C CA . SER A 1 84 ? -10.393 2.396 8.759 1.00 90.88 84 SER A CA 1
ATOM 691 C C . SER A 1 84 ? -9.841 1.123 8.111 1.00 90.88 84 SER A C 1
ATOM 693 O O . SER A 1 84 ? -8.780 1.144 7.477 1.00 90.88 84 SER A O 1
ATOM 695 N N . VAL A 1 85 ? -10.617 0.032 8.156 1.00 93.06 85 VAL A N 1
ATOM 696 C CA . VAL A 1 85 ? -10.291 -1.226 7.470 1.00 93.06 85 VAL A CA 1
ATOM 697 C C . VAL A 1 85 ? -10.124 -0.994 5.971 1.00 93.06 85 VAL A C 1
ATOM 699 O O . VAL A 1 85 ? -9.149 -1.473 5.380 1.00 93.06 85 VAL A O 1
ATOM 702 N N . ARG A 1 86 ? -11.044 -0.247 5.350 1.00 93.69 86 ARG A N 1
ATOM 703 C CA . ARG A 1 86 ? -11.024 0.082 3.919 1.00 93.69 86 ARG A CA 1
ATOM 704 C C . ARG A 1 86 ? -9.783 0.883 3.539 1.00 93.69 86 ARG A C 1
ATOM 706 O O . ARG A 1 86 ? -9.137 0.552 2.546 1.00 93.69 86 ARG A O 1
ATOM 713 N N . ILE A 1 87 ? -9.433 1.909 4.314 1.00 92.69 87 ILE A N 1
ATOM 714 C CA . ILE A 1 87 ? -8.255 2.753 4.071 1.00 92.69 87 ILE A CA 1
ATOM 715 C C . ILE A 1 87 ? -6.987 1.899 4.072 1.00 92.69 87 ILE A C 1
ATOM 717 O O . ILE A 1 87 ? -6.245 1.915 3.087 1.00 92.69 87 ILE A O 1
ATOM 721 N N . ARG A 1 88 ? -6.781 1.097 5.122 1.00 94.50 88 ARG A N 1
ATOM 722 C CA . ARG A 1 88 ? -5.582 0.258 5.266 1.00 94.50 88 ARG A CA 1
ATOM 723 C C . ARG A 1 88 ? -5.517 -0.874 4.246 1.00 94.50 88 ARG A C 1
ATOM 725 O O . ARG A 1 88 ? -4.448 -1.158 3.716 1.00 94.50 88 ARG A O 1
ATOM 732 N N . SER A 1 89 ? -6.656 -1.478 3.904 1.00 95.25 89 SER A N 1
ATOM 733 C CA . SER A 1 89 ? -6.716 -2.500 2.848 1.00 95.25 89 SER A CA 1
ATOM 734 C C . SER A 1 89 ? -6.396 -1.901 1.477 1.00 95.25 89 SER A C 1
ATOM 736 O O . SER A 1 89 ? -5.665 -2.487 0.687 1.00 95.25 89 SER A O 1
ATOM 738 N N . ASN A 1 90 ? -6.880 -0.689 1.198 1.00 94.81 90 ASN A N 1
ATOM 739 C CA . ASN A 1 90 ? -6.533 0.005 -0.035 1.00 94.81 90 ASN A CA 1
ATOM 740 C C . ASN A 1 90 ? -5.045 0.383 -0.074 1.00 94.81 90 ASN A C 1
ATOM 742 O O . ASN A 1 90 ? -4.424 0.242 -1.120 1.00 94.81 90 ASN A O 1
ATOM 746 N N . MET A 1 91 ? -4.466 0.815 1.051 1.00 95.31 91 MET A N 1
ATOM 747 C CA . MET A 1 91 ? -3.033 1.103 1.158 1.00 95.31 91 MET A CA 1
ATOM 748 C C . MET A 1 91 ? -2.182 -0.117 0.784 1.00 95.31 91 MET A C 1
ATOM 750 O O . MET A 1 91 ? -1.350 -0.007 -0.114 1.00 95.31 91 MET A O 1
ATOM 754 N N . ILE A 1 92 ? -2.405 -1.278 1.411 1.00 96.00 92 ILE A N 1
ATOM 755 C CA . ILE A 1 92 ? -1.617 -2.480 1.104 1.00 96.00 92 ILE A CA 1
ATOM 756 C C . ILE A 1 92 ? -1.829 -2.945 -0.344 1.00 96.00 92 ILE A C 1
ATOM 758 O O . ILE A 1 92 ? -0.863 -3.291 -1.019 1.00 96.00 92 ILE A O 1
ATOM 762 N N . ASN A 1 93 ? -3.056 -2.858 -0.868 1.00 95.25 93 ASN A N 1
ATOM 763 C CA . ASN A 1 93 ? -3.336 -3.203 -2.262 1.00 95.25 93 ASN A CA 1
ATOM 764 C C . ASN A 1 93 ? -2.581 -2.290 -3.237 1.00 95.25 93 ASN A C 1
ATOM 766 O O . ASN A 1 93 ? -2.103 -2.765 -4.262 1.00 95.25 93 ASN A O 1
ATOM 770 N N . ARG A 1 94 ? -2.415 -0.998 -2.916 1.00 93.94 94 ARG A N 1
ATOM 771 C CA . ARG A 1 94 ? -1.585 -0.092 -3.727 1.00 93.94 94 ARG A CA 1
ATOM 772 C C . ARG A 1 94 ? -0.113 -0.490 -3.703 1.00 93.94 94 ARG A C 1
ATOM 774 O O . ARG A 1 94 ? 0.523 -0.440 -4.746 1.00 93.94 94 ARG A O 1
ATOM 781 N N . LEU A 1 95 ? 0.416 -0.917 -2.556 1.00 94.94 95 LEU A N 1
ATOM 782 C CA . LEU A 1 95 ? 1.794 -1.411 -2.470 1.00 94.94 95 LEU A CA 1
ATOM 783 C C . LEU A 1 95 ? 1.999 -2.666 -3.330 1.00 94.94 95 LEU A C 1
ATOM 785 O O . LEU A 1 95 ? 2.979 -2.759 -4.063 1.00 94.94 95 LEU A O 1
ATOM 789 N N . VAL A 1 96 ? 1.046 -3.600 -3.294 1.00 94.12 96 VAL A N 1
ATOM 790 C CA . VAL A 1 96 ? 1.070 -4.793 -4.153 1.00 94.12 96 VAL A CA 1
ATOM 791 C C . VAL A 1 96 ? 0.957 -4.414 -5.634 1.00 94.12 96 VAL A C 1
ATOM 793 O O . VAL A 1 96 ? 1.696 -4.951 -6.448 1.00 94.12 96 VAL A O 1
ATOM 796 N N . ALA A 1 97 ? 0.103 -3.457 -6.003 1.00 91.62 97 ALA A N 1
ATOM 797 C CA . ALA A 1 97 ? -0.014 -3.000 -7.391 1.00 91.62 97 ALA A CA 1
ATOM 798 C C . ALA A 1 97 ? 1.278 -2.336 -7.903 1.00 91.62 97 ALA A C 1
ATOM 800 O O . ALA A 1 97 ? 1.710 -2.592 -9.026 1.00 91.62 97 ALA A O 1
ATOM 801 N N . MET A 1 98 ? 1.949 -1.542 -7.063 1.00 90.75 98 MET A N 1
ATOM 802 C CA . MET A 1 98 ? 3.214 -0.878 -7.404 1.00 90.75 98 MET A CA 1
ATOM 803 C C . MET A 1 98 ? 4.331 -1.856 -7.776 1.00 90.75 98 MET A C 1
ATOM 805 O O . MET A 1 98 ? 5.166 -1.538 -8.622 1.00 90.75 98 MET A O 1
ATOM 809 N N . MET A 1 99 ? 4.343 -3.048 -7.178 1.00 90.88 99 MET A N 1
ATOM 810 C CA . MET A 1 99 ? 5.269 -4.117 -7.556 1.00 90.88 99 MET A CA 1
ATOM 811 C C . MET A 1 99 ? 5.142 -4.459 -9.046 1.00 90.88 99 MET A C 1
ATOM 813 O O . MET A 1 99 ? 6.151 -4.528 -9.740 1.00 90.88 99 MET A O 1
ATOM 817 N N . SER A 1 100 ? 3.919 -4.641 -9.551 1.00 86.94 100 SER A N 1
ATOM 818 C CA . SER A 1 100 ? 3.680 -4.964 -10.963 1.00 86.94 100 SER A CA 1
ATOM 819 C C . SER A 1 100 ? 3.735 -3.749 -11.892 1.00 86.94 100 SER A C 1
ATOM 821 O O . SER A 1 100 ? 4.178 -3.880 -13.028 1.00 86.94 100 SER A O 1
ATOM 823 N N . GLU A 1 101 ? 3.278 -2.580 -11.435 1.00 86.19 101 GLU A N 1
ATOM 824 C CA . GLU A 1 101 ? 3.120 -1.387 -12.279 1.00 86.19 101 GLU A CA 1
ATOM 825 C C . GLU A 1 101 ? 4.399 -0.555 -12.405 1.00 86.19 101 GLU A C 1
ATOM 827 O O . GLU A 1 101 ? 4.701 -0.065 -13.490 1.00 86.19 101 GLU A O 1
ATOM 832 N N . ASP A 1 102 ? 5.115 -0.347 -11.295 1.00 83.88 102 ASP A N 1
ATOM 833 C CA . ASP A 1 102 ? 6.203 0.633 -11.201 1.00 83.88 102 ASP A CA 1
ATOM 834 C C . ASP A 1 102 ? 7.586 -0.026 -11.078 1.00 83.88 102 ASP A C 1
ATOM 836 O O . ASP A 1 102 ? 8.571 0.525 -11.573 1.00 83.88 102 ASP A O 1
ATOM 840 N N . VAL A 1 103 ? 7.684 -1.180 -10.411 1.00 81.56 103 VAL A N 1
ATOM 841 C CA . VAL A 1 103 ? 8.955 -1.911 -10.275 1.00 81.56 103 VAL A CA 1
ATOM 842 C C . VAL A 1 103 ? 9.130 -2.919 -11.413 1.00 81.56 103 VAL A C 1
ATOM 844 O O . VAL A 1 103 ? 10.193 -2.975 -12.031 1.00 81.56 103 VAL A O 1
ATOM 847 N N . GLY A 1 104 ? 8.060 -3.635 -11.760 1.00 72.25 104 GLY A N 1
ATOM 848 C CA . GLY A 1 104 ? 8.026 -4.550 -12.895 1.00 72.25 104 GLY A CA 1
ATOM 849 C C . GLY A 1 104 ? 8.865 -5.821 -12.681 1.00 72.25 104 GLY A C 1
ATOM 850 O O . GLY A 1 104 ? 9.360 -6.076 -11.581 1.00 72.25 104 GLY A O 1
ATOM 851 N N . PRO A 1 105 ? 9.042 -6.649 -13.727 1.00 68.31 105 PRO A N 1
ATOM 852 C CA . PRO A 1 105 ? 9.691 -7.963 -13.639 1.00 68.31 105 PRO A CA 1
ATOM 853 C C . PRO A 1 105 ? 11.222 -7.907 -13.476 1.00 68.31 105 PRO A C 1
ATOM 855 O O . PRO A 1 105 ? 11.892 -8.921 -13.647 1.00 68.31 105 PRO A O 1
ATOM 858 N N . CYS A 1 106 ? 11.806 -6.743 -13.170 1.00 73.62 106 CYS A N 1
ATOM 859 C CA . CYS A 1 106 ? 13.259 -6.593 -13.082 1.00 73.62 106 CYS A CA 1
ATOM 860 C C . CYS A 1 106 ? 13.902 -7.404 -11.944 1.00 73.62 106 CYS A C 1
ATOM 862 O O . CYS A 1 106 ? 15.090 -7.708 -12.026 1.00 73.62 106 CYS A O 1
ATOM 864 N N . ASP A 1 107 ? 13.141 -7.743 -10.900 1.00 79.94 107 ASP A N 1
ATOM 865 C CA . ASP A 1 107 ? 13.541 -8.678 -9.846 1.00 79.94 107 ASP A CA 1
ATOM 866 C C . ASP A 1 107 ? 12.509 -9.813 -9.776 1.00 79.94 107 ASP A C 1
ATOM 868 O O . ASP A 1 107 ? 11.389 -9.630 -9.297 1.00 79.94 107 ASP A O 1
ATOM 872 N N . HIS A 1 108 ? 12.894 -11.004 -10.242 1.00 83.44 108 HIS A N 1
ATOM 873 C CA . HIS A 1 108 ? 12.022 -12.180 -10.260 1.00 83.44 108 HIS A CA 1
ATOM 874 C C . HIS A 1 108 ? 11.627 -12.663 -8.851 1.00 83.44 108 HIS A C 1
ATOM 876 O O . HIS A 1 108 ? 10.629 -13.365 -8.696 1.00 83.44 108 HIS A O 1
ATOM 882 N N . GLN A 1 109 ? 12.394 -12.310 -7.812 1.00 89.00 109 GLN A N 1
ATOM 883 C CA . GLN A 1 109 ? 12.091 -12.675 -6.427 1.00 89.00 109 GLN A CA 1
ATOM 884 C C . GLN A 1 109 ? 11.148 -11.678 -5.757 1.00 89.00 109 GLN A C 1
ATOM 886 O O . GLN A 1 109 ? 10.546 -11.998 -4.727 1.00 89.00 109 GLN A O 1
ATOM 891 N N . LEU A 1 110 ? 11.028 -10.464 -6.300 1.00 88.94 110 LEU A N 1
ATOM 892 C CA . LEU A 1 110 ? 10.252 -9.394 -5.687 1.00 88.94 110 LEU A CA 1
ATOM 893 C C . LEU A 1 110 ? 8.782 -9.781 -5.466 1.00 88.94 110 LEU A C 1
ATOM 895 O O . LEU A 1 110 ? 8.308 -9.554 -4.352 1.00 88.94 110 LEU A O 1
ATOM 899 N N . PRO A 1 111 ? 8.070 -10.427 -6.414 1.00 91.12 111 PRO A N 1
ATOM 900 C CA . PRO A 1 111 ? 6.697 -10.856 -6.168 1.00 91.12 111 PRO A CA 1
ATOM 901 C C . PRO A 1 111 ? 6.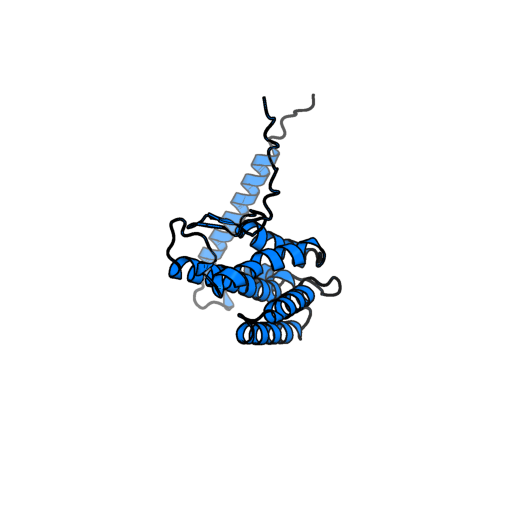551 -11.807 -4.991 1.00 91.12 111 PRO A C 1
ATOM 903 O O . PRO A 1 111 ? 5.651 -11.644 -4.168 1.00 91.12 111 PRO A O 1
ATOM 906 N N . HIS A 1 112 ? 7.484 -12.747 -4.851 1.00 92.19 112 HIS A N 1
ATOM 907 C CA . HIS A 1 112 ? 7.492 -13.666 -3.722 1.00 92.19 112 HIS A CA 1
ATOM 908 C C . HIS A 1 112 ? 7.750 -12.931 -2.396 1.00 92.19 112 HIS A C 1
ATOM 910 O O . HIS A 1 112 ? 7.036 -13.147 -1.418 1.00 92.19 112 HIS A O 1
ATOM 916 N N . LYS A 1 113 ? 8.714 -11.998 -2.364 1.00 93.62 113 LYS A N 1
ATOM 917 C CA . LYS A 1 113 ? 9.004 -11.169 -1.178 1.00 93.62 113 LYS A CA 1
ATOM 918 C C . LYS A 1 113 ? 7.801 -10.311 -0.776 1.00 93.62 113 LYS A C 1
ATOM 920 O O . LYS A 1 113 ? 7.415 -10.313 0.391 1.00 93.62 113 LYS A O 1
ATOM 925 N N . VAL A 1 114 ? 7.184 -9.614 -1.732 1.00 94.56 114 VAL A N 1
ATOM 926 C CA . VAL A 1 114 ? 5.999 -8.770 -1.500 1.00 94.56 114 VAL A CA 1
ATOM 927 C C . VAL A 1 114 ? 4.828 -9.608 -0.994 1.00 94.56 114 VAL A C 1
ATOM 929 O O . VAL A 1 114 ? 4.181 -9.215 -0.024 1.00 94.56 114 VAL A O 1
ATOM 932 N N . TYR A 1 115 ? 4.591 -10.783 -1.582 1.00 95.50 115 TY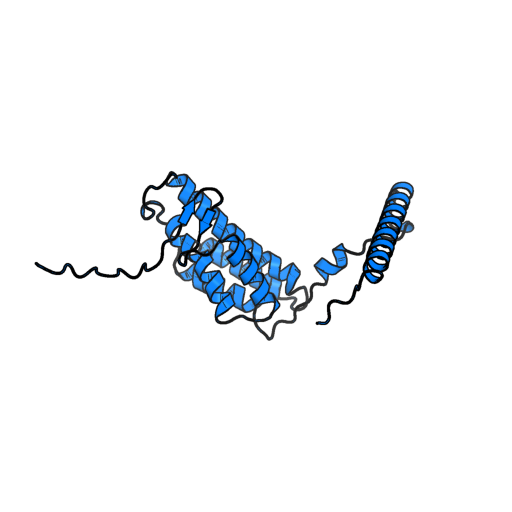R A N 1
ATOM 933 C CA . TYR A 1 115 ? 3.558 -11.706 -1.118 1.00 95.50 115 TYR A CA 1
ATOM 934 C C . TYR A 1 115 ? 3.816 -12.186 0.317 1.00 95.50 115 TYR A C 1
ATOM 936 O O . TYR A 1 115 ? 2.906 -12.168 1.146 1.00 95.50 115 TYR A O 1
ATOM 944 N N . ASN A 1 116 ? 5.060 -12.532 0.656 1.00 96.62 116 ASN A N 1
ATOM 945 C CA . ASN A 1 116 ? 5.418 -12.933 2.016 1.00 96.62 116 ASN A CA 1
ATOM 946 C C . ASN A 1 116 ? 5.168 -11.804 3.026 1.00 96.62 116 ASN A C 1
ATOM 948 O O . ASN A 1 116 ? 4.552 -12.044 4.066 1.00 96.62 116 ASN A O 1
ATOM 952 N N . PHE A 1 117 ? 5.568 -10.566 2.715 1.00 97.06 117 PHE A N 1
ATOM 953 C CA . PHE A 1 117 ? 5.273 -9.416 3.576 1.00 97.06 117 PHE A CA 1
ATOM 954 C C . PHE A 1 117 ? 3.773 -9.141 3.692 1.00 97.06 117 PHE A C 1
ATOM 956 O O . PHE A 1 117 ? 3.293 -8.856 4.785 1.00 97.06 117 PHE A O 1
ATOM 963 N N . TYR A 1 118 ? 3.017 -9.272 2.603 1.00 96.75 118 TYR A N 1
ATOM 964 C CA . TYR A 1 118 ? 1.561 -9.144 2.617 1.00 96.75 118 TYR A CA 1
ATOM 965 C C . TYR A 1 118 ? 0.911 -10.152 3.574 1.00 96.75 118 TYR A C 1
ATOM 967 O O . TYR A 1 118 ? 0.116 -9.769 4.433 1.00 96.75 118 TYR A O 1
ATOM 975 N N . GLN A 1 119 ? 1.305 -11.425 3.493 1.00 97.62 119 GLN A N 1
ATOM 976 C CA . GLN A 1 119 ? 0.796 -12.476 4.375 1.00 97.62 119 GLN A CA 1
ATOM 977 C C . GLN A 1 119 ? 1.176 -12.232 5.839 1.00 97.62 119 GLN A C 1
ATOM 979 O O . GLN A 1 119 ? 0.342 -12.369 6.737 1.00 97.62 119 GLN A O 1
ATOM 984 N N . GLN A 1 120 ? 2.421 -11.824 6.099 1.00 96.94 120 GLN A N 1
ATOM 985 C CA . GLN A 1 120 ? 2.857 -11.449 7.445 1.00 96.94 120 GLN A CA 1
ATOM 986 C C . GLN A 1 120 ? 2.072 -10.247 7.976 1.00 96.94 120 GLN A C 1
ATOM 988 O O . GLN A 1 120 ? 1.697 -10.236 9.149 1.00 96.94 120 GLN A O 1
ATOM 993 N N . TRP A 1 121 ? 1.789 -9.257 7.127 1.00 96.88 121 TRP A N 1
ATOM 994 C CA . TRP A 1 121 ? 1.008 -8.088 7.503 1.00 96.88 121 TRP A CA 1
ATOM 995 C C . TRP A 1 121 ? -0.433 -8.457 7.838 1.00 96.88 121 TRP A C 1
ATOM 997 O O . TRP A 1 121 ? -0.921 -8.010 8.868 1.00 96.88 121 TRP A O 1
ATOM 1007 N N . ILE A 1 122 ? -1.094 -9.312 7.047 1.00 95.75 122 ILE A N 1
ATOM 1008 C CA . ILE A 1 122 ? -2.445 -9.807 7.363 1.00 95.75 122 ILE A CA 1
ATOM 1009 C C . ILE A 1 122 ? -2.468 -10.462 8.743 1.00 95.75 122 ILE A C 1
ATOM 1011 O O . ILE A 1 122 ? -3.295 -10.092 9.577 1.00 95.75 122 ILE A O 1
ATOM 1015 N N . LYS A 1 123 ? -1.532 -11.383 9.006 1.00 96.19 123 LYS A N 1
ATOM 1016 C CA . LYS A 1 123 ? -1.437 -12.091 10.294 1.00 96.19 123 LYS A CA 1
ATOM 1017 C C . LYS A 1 123 ? -1.233 -11.135 11.471 1.00 96.19 123 LYS A C 1
ATOM 1019 O O . LYS A 1 123 ? -1.749 -11.374 12.554 1.00 96.19 123 LYS A O 1
ATOM 1024 N N . ASN A 1 124 ? -0.504 -10.043 11.250 1.00 95.06 124 ASN A N 1
ATOM 1025 C CA . ASN A 1 124 ? -0.141 -9.075 12.282 1.00 95.06 124 ASN A CA 1
ATOM 1026 C C . ASN A 1 124 ? -0.961 -7.781 12.231 1.00 95.06 124 ASN A C 1
ATOM 1028 O O . ASN A 1 124 ? -0.635 -6.838 12.936 1.00 95.06 124 ASN A O 1
ATOM 1032 N N . ARG A 1 125 ? -2.018 -7.686 11.418 1.00 92.50 125 ARG A N 1
ATOM 1033 C CA . ARG A 1 125 ? -2.644 -6.410 11.017 1.00 92.50 125 ARG A CA 1
ATOM 1034 C C . ARG A 1 125 ? -3.073 -5.504 12.176 1.00 92.50 125 ARG A C 1
ATOM 1036 O O . ARG A 1 125 ? -3.080 -4.278 12.031 1.00 92.50 125 ARG A O 1
ATOM 1043 N N . ARG A 1 126 ? -3.458 -6.108 13.300 1.00 89.94 126 ARG A N 1
ATOM 1044 C CA . ARG A 1 126 ? -3.916 -5.435 14.526 1.00 89.94 126 ARG A CA 1
ATOM 1045 C C . ARG A 1 126 ? -2.837 -5.339 15.610 1.00 89.94 126 ARG A C 1
ATOM 1047 O O . ARG A 1 126 ? -3.146 -5.030 16.752 1.00 89.94 126 ARG A O 1
ATOM 1054 N N . THR A 1 127 ? -1.581 -5.614 15.271 1.00 90.19 127 THR A N 1
ATOM 1055 C CA . THR A 1 127 ? -0.440 -5.523 16.185 1.00 90.19 127 THR A CA 1
ATOM 1056 C C . THR A 1 127 ? 0.484 -4.381 15.777 1.00 90.19 127 THR A C 1
ATOM 1058 O O . THR A 1 127 ? 0.537 -3.977 14.611 1.00 90.19 127 THR A O 1
ATOM 1061 N N . ILE A 1 128 ? 1.257 -3.876 16.739 1.00 84.06 128 ILE A N 1
ATOM 1062 C CA . ILE A 1 128 ? 2.244 -2.804 16.525 1.00 84.06 128 ILE A CA 1
ATOM 1063 C C . ILE A 1 128 ? 3.306 -3.233 15.493 1.00 84.06 128 ILE A C 1
ATOM 1065 O O . ILE A 1 128 ? 3.775 -2.427 14.688 1.00 84.06 128 ILE A O 1
ATOM 1069 N N . SER A 1 129 ? 3.619 -4.530 15.444 1.00 88.69 129 SER A N 1
ATOM 1070 C CA . SER A 1 129 ? 4.569 -5.131 14.504 1.00 88.69 129 SER A CA 1
ATOM 1071 C C . SER A 1 129 ? 4.157 -4.990 13.033 1.00 88.69 129 SER A C 1
ATOM 1073 O O . SER A 1 129 ? 5.028 -5.006 12.161 1.00 88.69 129 SER A O 1
ATOM 1075 N N . SER A 1 130 ? 2.862 -4.804 12.733 1.00 92.75 130 SER A N 1
ATOM 1076 C CA . SER A 1 130 ? 2.383 -4.622 11.352 1.00 92.75 130 SER A CA 1
ATOM 1077 C C . SER A 1 130 ? 3.046 -3.451 10.636 1.00 92.75 130 SER A C 1
ATOM 1079 O O . SER A 1 130 ? 3.361 -3.558 9.450 1.00 92.75 130 SER A O 1
ATOM 1081 N N . ARG A 1 131 ? 3.332 -2.359 11.350 1.00 93.94 131 ARG A N 1
ATOM 1082 C CA . ARG A 1 131 ? 3.965 -1.175 10.766 1.00 93.94 131 ARG A CA 1
ATOM 1083 C C . ARG A 1 131 ? 5.377 -1.460 10.280 1.00 93.94 131 ARG A C 1
ATOM 1085 O O . ARG A 1 131 ? 5.751 -1.024 9.196 1.00 93.94 131 ARG A O 1
ATOM 1092 N N . LYS A 1 132 ? 6.150 -2.237 11.045 1.00 95.25 132 LYS A N 1
ATOM 1093 C CA . LYS A 1 132 ? 7.503 -2.650 10.647 1.00 95.25 132 LYS A CA 1
ATOM 1094 C C . LYS A 1 132 ? 7.464 -3.434 9.336 1.00 95.25 132 LYS A C 1
ATOM 1096 O O . LYS A 1 132 ? 8.256 -3.155 8.442 1.00 95.25 132 LYS A O 1
ATOM 1101 N N . ILE A 1 133 ? 6.500 -4.346 9.202 1.00 96.38 133 ILE A N 1
ATOM 1102 C CA . ILE A 1 133 ? 6.291 -5.137 7.982 1.00 96.38 133 ILE A CA 1
ATOM 1103 C C . ILE A 1 133 ? 5.935 -4.226 6.799 1.00 96.38 133 ILE A C 1
ATOM 1105 O O . ILE A 1 133 ? 6.498 -4.380 5.718 1.00 96.38 133 ILE A O 1
ATOM 1109 N N . LEU A 1 134 ? 5.056 -3.235 6.997 1.00 95.88 134 LEU A N 1
ATOM 1110 C CA . LEU A 1 134 ? 4.711 -2.264 5.952 1.00 95.88 134 LEU A CA 1
ATOM 1111 C C . LEU A 1 134 ? 5.923 -1.458 5.488 1.00 95.88 134 LEU A C 1
ATOM 1113 O O . LEU A 1 134 ? 6.118 -1.283 4.287 1.00 95.88 134 LEU A O 1
ATOM 1117 N N . VAL A 1 135 ? 6.743 -0.979 6.425 1.00 95.38 135 VAL A N 1
ATOM 1118 C CA . VAL A 1 135 ? 7.958 -0.221 6.105 1.00 95.38 135 VAL A CA 1
ATOM 1119 C C . VAL A 1 135 ? 8.955 -1.093 5.343 1.00 95.38 135 VAL A C 1
ATOM 1121 O O . VAL A 1 135 ? 9.530 -0.625 4.364 1.00 95.38 135 VAL A O 1
ATOM 1124 N N . GLN A 1 136 ? 9.125 -2.359 5.732 1.00 95.19 136 GLN A N 1
ATOM 1125 C CA . GLN A 1 136 ? 9.976 -3.316 5.016 1.00 95.19 136 GLN A CA 1
ATOM 1126 C C . GLN A 1 136 ? 9.470 -3.587 3.596 1.00 95.19 136 GLN A C 1
ATOM 1128 O O . GLN A 1 136 ? 10.251 -3.541 2.648 1.00 95.19 136 GLN A O 1
ATOM 1133 N N . LEU A 1 137 ? 8.162 -3.795 3.432 1.00 95.31 137 LEU A N 1
ATOM 1134 C CA . LEU A 1 137 ? 7.542 -3.971 2.122 1.00 95.31 137 LEU A CA 1
ATOM 1135 C C . LEU A 1 137 ? 7.767 -2.728 1.251 1.00 95.31 137 LEU A C 1
ATOM 1137 O O . LEU A 1 137 ? 8.248 -2.835 0.124 1.00 95.31 137 LEU A O 1
ATOM 1141 N N . TYR A 1 138 ? 7.483 -1.537 1.781 1.00 95.44 138 TYR A N 1
ATOM 1142 C CA . TYR A 1 138 ? 7.687 -0.285 1.058 1.00 95.44 138 TYR A CA 1
ATOM 1143 C C . TYR A 1 138 ? 9.161 -0.050 0.710 1.00 95.44 138 TYR A C 1
ATOM 1145 O O . TYR A 1 138 ? 9.458 0.394 -0.396 1.00 95.44 138 TYR A O 1
ATOM 1153 N N . TYR A 1 139 ? 10.088 -0.405 1.603 1.00 93.12 139 TYR A N 1
ATOM 1154 C CA . TYR A 1 139 ? 11.521 -0.374 1.325 1.00 93.12 139 TYR A CA 1
ATOM 1155 C C . TYR A 1 139 ? 11.874 -1.247 0.121 1.00 93.12 139 TYR A C 1
ATOM 1157 O O . TYR A 1 139 ? 12.534 -0.764 -0.793 1.00 93.12 139 TYR A O 1
ATOM 1165 N N . CYS A 1 140 ? 11.370 -2.483 0.048 1.00 91.25 140 CYS A N 1
ATOM 1166 C CA . CYS A 1 140 ? 11.609 -3.361 -1.102 1.00 91.25 140 CYS A CA 1
ATOM 1167 C C . CYS A 1 140 ? 11.151 -2.763 -2.444 1.00 91.25 140 CYS A C 1
ATOM 1169 O O . CYS A 1 140 ? 11.735 -3.086 -3.473 1.00 91.25 140 CYS A O 1
ATOM 1171 N N . LEU A 1 141 ? 10.140 -1.887 -2.442 1.00 92.00 141 LEU A N 1
ATOM 1172 C CA . LEU A 1 141 ? 9.619 -1.232 -3.649 1.00 92.00 141 LEU A CA 1
ATOM 1173 C C . LEU A 1 141 ? 10.313 0.107 -3.958 1.00 92.00 141 LEU A C 1
ATOM 1175 O O . LEU A 1 141 ? 10.501 0.480 -5.116 1.00 92.00 141 LEU A O 1
ATOM 1179 N N . ALA A 1 142 ? 10.666 0.867 -2.922 1.00 91.12 142 ALA A N 1
ATOM 1180 C CA . ALA A 1 142 ? 11.158 2.238 -3.032 1.00 91.12 142 ALA A CA 1
ATOM 1181 C C . ALA A 1 142 ? 12.691 2.359 -2.951 1.00 91.12 142 ALA A C 1
ATOM 1183 O O . ALA A 1 142 ? 13.212 3.461 -3.119 1.00 91.12 142 ALA A O 1
ATOM 1184 N N . ASN A 1 143 ? 13.415 1.262 -2.711 1.00 86.44 143 ASN A N 1
ATOM 1185 C CA . ASN A 1 143 ? 14.876 1.249 -2.629 1.00 86.44 143 ASN A CA 1
ATOM 1186 C C . ASN A 1 143 ? 15.524 1.675 -3.961 1.00 86.44 143 ASN A C 1
ATOM 1188 O O . ASN A 1 143 ? 15.095 1.274 -5.043 1.00 86.44 143 ASN A O 1
ATOM 1192 N N . GLN A 1 144 ? 16.567 2.500 -3.894 1.00 80.31 144 GLN A N 1
ATOM 1193 C CA . GLN A 1 144 ? 17.305 3.002 -5.058 1.00 80.31 144 GLN A CA 1
ATOM 1194 C C . GLN A 1 144 ? 17.921 1.890 -5.907 1.00 80.31 144 GLN A C 1
ATOM 1196 O O . GLN A 1 144 ? 17.917 1.996 -7.129 1.00 80.31 144 GLN A O 1
ATOM 1201 N N . ASN A 1 145 ? 18.331 0.789 -5.279 1.00 81.62 145 ASN A N 1
ATOM 1202 C CA . ASN A 1 145 ? 18.940 -0.352 -5.968 1.00 81.62 145 ASN A CA 1
ATOM 1203 C C . ASN A 1 145 ? 17.938 -1.177 -6.788 1.00 81.62 145 ASN A C 1
ATOM 1205 O O . ASN A 1 145 ? 18.326 -2.037 -7.578 1.00 81.62 145 ASN A O 1
ATOM 1209 N N . THR A 1 146 ? 16.642 -0.938 -6.605 1.00 82.69 146 THR A N 1
ATOM 1210 C CA . THR A 1 146 ? 15.594 -1.660 -7.314 1.00 82.69 146 THR A CA 1
ATOM 1211 C C . THR A 1 146 ? 15.383 -1.035 -8.690 1.00 82.69 146 THR A C 1
ATOM 1213 O O . THR A 1 146 ? 15.001 0.132 -8.805 1.00 82.69 146 THR A O 1
ATOM 1216 N N . LYS A 1 147 ? 15.629 -1.814 -9.748 1.00 83.50 147 LYS A N 1
ATOM 1217 C CA . LYS A 1 147 ? 15.331 -1.418 -11.132 1.00 83.50 147 LYS A CA 1
ATOM 1218 C C . LYS A 1 147 ? 13.820 -1.268 -11.304 1.00 83.50 147 LYS A C 1
ATOM 1220 O O . LYS A 1 147 ? 13.063 -2.078 -10.783 1.00 83.50 147 LYS A O 1
ATOM 1225 N N . ARG A 1 148 ? 13.400 -0.224 -12.017 1.00 82.81 148 ARG A N 1
ATOM 1226 C CA . ARG A 1 148 ? 11.992 0.134 -12.217 1.00 82.81 148 ARG A CA 1
ATOM 1227 C C . ARG A 1 148 ? 11.682 0.137 -13.698 1.00 82.81 148 ARG A C 1
ATOM 1229 O O . ARG A 1 148 ? 12.371 0.814 -14.458 1.00 82.81 148 ARG A O 1
ATOM 1236 N N . ILE A 1 149 ? 10.643 -0.583 -14.092 1.00 80.62 149 ILE A N 1
ATOM 1237 C CA . ILE A 1 149 ? 10.141 -0.573 -15.461 1.00 80.62 149 ILE A CA 1
ATOM 1238 C C . ILE A 1 149 ? 8.616 -0.635 -15.447 1.00 80.62 149 ILE A C 1
ATOM 1240 O O . ILE A 1 149 ? 8.024 -1.383 -14.672 1.00 80.62 149 ILE A O 1
ATOM 1244 N N . ARG A 1 150 ? 7.979 0.125 -16.341 1.00 75.50 150 ARG A N 1
ATOM 1245 C CA . ARG A 1 150 ? 6.521 0.119 -16.530 1.00 75.50 150 ARG A CA 1
ATOM 1246 C C . ARG A 1 150 ? 6.054 -0.845 -17.614 1.00 75.50 150 ARG A C 1
ATOM 1248 O O . ARG A 1 150 ? 4.925 -0.736 -18.075 1.00 75.50 150 ARG A O 1
ATOM 1255 N N . LEU A 1 151 ? 6.883 -1.831 -17.960 1.00 69.19 151 LEU A N 1
ATOM 1256 C CA . LEU A 1 151 ? 6.693 -2.698 -19.123 1.00 69.19 151 LEU A CA 1
ATOM 1257 C C . LEU A 1 151 ? 5.271 -3.262 -19.227 1.00 69.19 151 LEU A C 1
ATOM 1259 O O . LEU A 1 151 ? 4.673 -3.213 -20.289 1.00 69.19 151 LEU A O 1
ATOM 1263 N N . LEU A 1 152 ? 4.691 -3.749 -18.126 1.00 66.50 152 LEU A N 1
ATOM 1264 C CA . LEU A 1 152 ? 3.332 -4.306 -18.138 1.00 66.50 152 LEU A CA 1
ATOM 1265 C C . LEU A 1 152 ? 2.240 -3.253 -18.390 1.00 66.50 152 LEU A C 1
ATOM 1267 O O . LEU A 1 152 ? 1.217 -3.563 -18.999 1.00 66.50 152 LEU A O 1
ATOM 1271 N N . SER A 1 153 ? 2.451 -2.017 -17.935 1.00 63.47 153 SER A N 1
ATOM 1272 C CA . SER A 1 153 ? 1.558 -0.892 -18.236 1.00 63.47 153 SER A CA 1
ATOM 1273 C C . SER A 1 153 ? 1.703 -0.461 -19.695 1.00 63.47 153 SER A C 1
ATOM 1275 O O . SER A 1 153 ? 0.697 -0.207 -20.350 1.00 63.47 153 SER A O 1
ATOM 1277 N N . ASP A 1 154 ? 2.930 -0.465 -20.216 1.00 63.50 154 ASP A N 1
ATOM 1278 C CA . ASP A 1 154 ? 3.237 -0.093 -21.601 1.00 63.50 154 ASP A CA 1
ATOM 1279 C C . ASP A 1 154 ? 2.747 -1.163 -22.602 1.00 63.50 154 ASP A C 1
ATOM 1281 O O . ASP A 1 154 ? 2.310 -0.852 -23.710 1.00 63.50 154 ASP A O 1
ATOM 1285 N N . LEU A 1 155 ? 2.724 -2.439 -22.201 1.00 63.56 155 LEU A N 1
ATOM 1286 C CA . LEU A 1 155 ? 2.157 -3.527 -23.005 1.00 63.56 155 LEU A CA 1
ATOM 1287 C C . LEU A 1 155 ? 0.632 -3.415 -23.148 1.00 63.56 155 LEU A C 1
ATOM 1289 O O . LEU A 1 155 ? 0.090 -3.835 -24.163 1.00 63.56 155 LEU A O 1
ATOM 1293 N N . ARG A 1 156 ? -0.086 -2.819 -22.182 1.00 56.09 156 ARG A N 1
ATOM 1294 C CA . ARG A 1 156 ? -1.543 -2.593 -22.304 1.00 56.09 156 ARG A CA 1
ATOM 1295 C C . ARG A 1 156 ? -1.908 -1.611 -23.417 1.00 56.09 156 ARG A C 1
ATOM 1297 O O . ARG A 1 15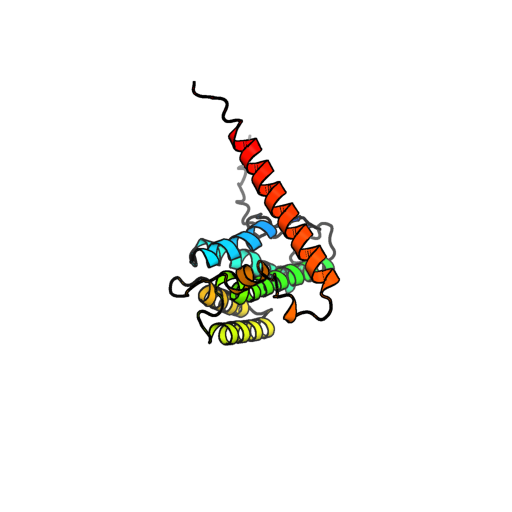6 ? -3.033 -1.666 -23.905 1.00 56.09 156 ARG A O 1
ATOM 1304 N N . THR A 1 157 ? -0.988 -0.733 -23.810 1.00 53.88 157 THR A N 1
ATOM 1305 C CA . THR A 1 157 ? -1.217 0.289 -24.841 1.00 53.88 157 THR A CA 1
ATOM 1306 C C . THR A 1 157 ? -1.011 -0.199 -26.275 1.00 53.88 157 THR A C 1
ATOM 1308 O O . THR A 1 157 ? -1.354 0.530 -27.200 1.00 53.88 157 THR A O 1
ATOM 1311 N N . VAL A 1 158 ? -0.519 -1.425 -26.494 1.00 53.91 158 VAL A N 1
ATOM 1312 C CA . VAL A 1 158 ? -0.242 -1.941 -27.844 1.00 53.91 158 VAL A CA 1
ATOM 1313 C C . VAL A 1 158 ? -0.817 -3.344 -28.009 1.00 53.91 158 VAL A C 1
ATOM 1315 O O . VAL A 1 158 ? -0.116 -4.339 -27.868 1.00 53.91 158 VAL A O 1
ATOM 1318 N N . TYR A 1 159 ? -2.100 -3.435 -28.361 1.00 53.38 159 TYR A N 1
ATOM 1319 C CA . TYR A 1 159 ? -2.656 -4.669 -28.924 1.00 53.38 159 TYR A CA 1
ATOM 1320 C C . TYR A 1 159 ? -3.419 -4.383 -30.214 1.00 53.38 159 TYR A C 1
ATOM 1322 O O . TYR A 1 159 ? -4.610 -4.658 -30.336 1.00 53.38 159 TYR A O 1
ATOM 1330 N N . ASN A 1 160 ? -2.687 -3.914 -31.224 1.00 58.28 160 ASN A N 1
ATOM 1331 C CA . ASN A 1 160 ? -3.008 -4.284 -32.599 1.00 58.28 160 ASN A CA 1
ATOM 1332 C C . ASN A 1 160 ? -2.473 -5.706 -32.806 1.00 58.28 160 ASN A C 1
ATOM 1334 O O . ASN A 1 160 ? -1.401 -5.905 -33.372 1.00 58.28 160 ASN A O 1
ATOM 1338 N N . LEU A 1 161 ? -3.171 -6.693 -32.236 1.00 62.25 161 LEU A N 1
ATOM 1339 C CA . LEU A 1 161 ? -2.873 -8.101 -32.494 1.00 62.25 161 LEU A CA 1
ATOM 1340 C C . LEU A 1 161 ? -3.006 -8.334 -34.000 1.00 62.25 161 LEU A C 1
ATOM 1342 O O . LEU A 1 161 ? -4.048 -7.986 -34.535 1.00 62.25 161 LEU A O 1
ATOM 1346 N N . PRO A 1 162 ? -2.006 -8.898 -34.691 1.00 66.81 162 PRO A N 1
ATOM 1347 C CA . PRO A 1 162 ? -2.136 -9.199 -36.107 1.00 66.81 162 PRO A CA 1
ATOM 1348 C C . PRO A 1 162 ? -3.433 -9.954 -36.420 1.00 66.81 162 PRO A C 1
ATOM 1350 O O . PRO A 1 162 ? -3.843 -10.824 -35.652 1.00 66.81 162 PRO A O 1
ATOM 1353 N N . GLU A 1 163 ? -4.060 -9.650 -37.559 1.00 65.50 163 GLU A N 1
ATOM 1354 C CA . GLU A 1 163 ? -5.392 -10.157 -37.934 1.00 65.50 163 GLU A CA 1
ATOM 1355 C C . GLU A 1 163 ? -5.495 -11.694 -37.867 1.00 65.50 163 GLU A C 1
ATOM 1357 O O . GLU A 1 163 ? -6.551 -12.242 -37.549 1.00 65.50 163 GLU A O 1
ATOM 1362 N N . TYR A 1 164 ? -4.378 -12.392 -38.094 1.00 74.88 164 TYR A N 1
ATOM 1363 C CA . TYR A 1 164 ? -4.269 -13.851 -38.026 1.00 74.88 164 TYR A CA 1
ATOM 1364 C C . TYR A 1 164 ? -4.304 -14.440 -36.603 1.00 74.88 164 TYR A C 1
ATOM 1366 O O . TYR A 1 164 ? -4.403 -15.654 -36.464 1.00 74.88 164 TYR A O 1
ATOM 1374 N N . LEU A 1 165 ? -4.231 -13.617 -35.553 1.00 69.88 165 LEU A N 1
ATOM 1375 C CA . LEU A 1 165 ? -4.377 -14.034 -34.152 1.00 69.88 165 LEU A CA 1
ATOM 1376 C C . LEU A 1 165 ? -5.805 -13.828 -33.619 1.00 69.88 165 LEU A C 1
ATOM 1378 O O . LEU A 1 165 ? -6.039 -14.013 -32.425 1.00 69.88 165 LEU A O 1
ATOM 1382 N N . THR A 1 166 ? -6.762 -13.426 -34.469 1.00 72.06 166 THR A N 1
ATOM 1383 C CA . THR A 1 166 ? -8.157 -13.209 -34.062 1.00 72.06 166 THR A CA 1
ATOM 1384 C C . THR A 1 166 ? -9.139 -13.945 -34.972 1.00 72.06 166 THR A C 1
ATOM 1386 O O . THR A 1 166 ? -9.135 -13.768 -36.189 1.00 72.06 166 THR A O 1
ATOM 1389 N N . ASP A 1 167 ? -10.065 -14.698 -34.375 1.00 75.19 167 ASP A N 1
ATOM 1390 C CA . ASP A 1 167 ? -11.156 -15.347 -35.120 1.00 75.19 167 ASP A CA 1
ATOM 1391 C C . ASP A 1 167 ? -12.196 -14.328 -35.632 1.00 75.19 167 ASP A C 1
ATOM 1393 O O . ASP A 1 167 ? -12.972 -14.601 -36.547 1.00 75.19 167 ASP A O 1
ATOM 1397 N N . LYS A 1 168 ? -12.207 -13.113 -35.063 1.00 75.12 168 LYS A N 1
ATOM 1398 C CA . LYS A 1 168 ? -13.161 -12.030 -35.361 1.00 75.12 168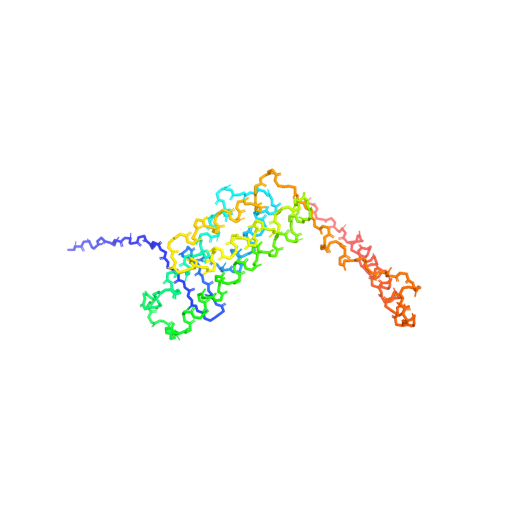 LYS A CA 1
ATOM 1399 C C . LYS A 1 168 ? -12.528 -10.912 -36.193 1.00 75.12 168 LYS A C 1
ATOM 1401 O O . LYS A 1 168 ? -12.529 -9.749 -35.786 1.00 75.12 168 LYS A O 1
ATOM 1406 N N . LYS A 1 169 ? -12.047 -11.262 -37.385 1.00 71.00 169 LYS A N 1
ATOM 1407 C CA . LYS A 1 169 ? -11.348 -10.358 -38.320 1.00 71.00 169 LYS A CA 1
ATOM 1408 C C . LYS A 1 169 ? -12.075 -9.028 -38.578 1.00 71.00 169 LYS A C 1
ATOM 1410 O O . LYS A 1 169 ? -11.467 -7.966 -38.504 1.00 71.00 169 LYS A O 1
ATOM 1415 N N . ASN A 1 170 ? -13.398 -9.063 -38.767 1.00 72.25 170 ASN A N 1
ATOM 1416 C CA . ASN A 1 170 ? -14.203 -7.855 -39.008 1.00 72.25 170 ASN A CA 1
ATOM 1417 C C . ASN A 1 170 ? -14.222 -6.886 -37.813 1.00 72.25 170 ASN A C 1
ATOM 1419 O O . ASN A 1 170 ? -14.122 -5.677 -38.002 1.00 72.25 170 ASN A O 1
ATOM 1423 N N . LEU A 1 171 ? -14.321 -7.405 -36.585 1.00 71.38 171 LEU A N 1
ATOM 1424 C CA . LEU A 1 171 ? -14.292 -6.581 -35.373 1.00 71.38 171 LEU A CA 1
ATOM 1425 C C . LEU A 1 171 ? -12.891 -6.000 -35.146 1.00 71.38 171 LEU A C 1
ATOM 1427 O O . LEU A 1 171 ? -12.756 -4.846 -34.751 1.00 71.38 171 LEU A O 1
ATOM 1431 N N . HIS A 1 172 ? -11.855 -6.790 -35.430 1.00 68.81 172 HIS A N 1
ATOM 1432 C CA . HIS A 1 172 ? -10.471 -6.340 -35.357 1.00 68.81 172 HIS A CA 1
ATOM 1433 C C . HIS A 1 172 ? -10.208 -5.171 -36.320 1.00 68.81 172 HIS A C 1
ATOM 1435 O O . HIS A 1 172 ? -9.690 -4.140 -35.895 1.00 68.81 172 HIS A O 1
ATOM 1441 N N . ARG A 1 173 ? -10.661 -5.282 -37.576 1.00 70.06 173 ARG A N 1
ATOM 1442 C CA . ARG A 1 173 ? -10.542 -4.220 -38.586 1.00 70.06 173 ARG A CA 1
ATOM 1443 C C . ARG A 1 173 ? -11.224 -2.919 -38.153 1.00 70.06 173 ARG A C 1
ATOM 1445 O O . ARG A 1 173 ? -10.597 -1.867 -38.196 1.00 70.06 173 ARG A O 1
ATOM 1452 N N . GLN A 1 174 ? -12.455 -3.002 -37.640 1.00 75.31 174 GLN A N 1
ATOM 1453 C CA . GLN A 1 174 ? -13.203 -1.837 -37.141 1.00 75.31 174 GLN A CA 1
ATOM 1454 C C . GLN A 1 174 ? -12.512 -1.145 -35.956 1.00 75.31 174 GLN A C 1
ATOM 1456 O O . GLN A 1 174 ? -12.518 0.082 -35.853 1.00 75.31 174 GLN A O 1
ATOM 1461 N N . LEU A 1 175 ? -11.915 -1.919 -35.044 1.00 72.00 175 LEU A N 1
ATOM 1462 C CA . LEU A 1 175 ? -11.168 -1.371 -33.910 1.00 72.00 175 LEU A CA 1
ATOM 1463 C C . LEU A 1 175 ? -9.872 -0.688 -34.363 1.00 72.00 175 LEU A C 1
ATOM 1465 O O . LEU A 1 175 ? -9.531 0.366 -33.827 1.00 72.00 175 LEU A O 1
ATOM 1469 N N . LEU A 1 176 ? -9.194 -1.254 -35.364 1.00 73.56 176 LEU A N 1
ATOM 1470 C CA . LEU A 1 176 ? -7.978 -0.689 -35.945 1.00 73.56 176 LEU A CA 1
ATOM 1471 C C . LEU A 1 176 ? -8.265 0.638 -36.661 1.00 73.56 176 LEU A C 1
ATOM 1473 O O . LEU A 1 176 ? -7.579 1.626 -36.413 1.00 73.56 176 LEU A O 1
ATOM 1477 N N . GLU A 1 177 ? -9.321 0.683 -37.477 1.00 76.56 177 GLU A N 1
ATOM 1478 C CA . GLU A 1 177 ? -9.783 1.895 -38.166 1.00 76.56 177 GLU A CA 1
ATOM 1479 C C . GLU A 1 177 ? -10.160 2.993 -37.163 1.00 76.56 177 GLU A C 1
ATOM 1481 O O . GLU A 1 177 ? -9.737 4.141 -37.295 1.00 76.56 177 GLU A O 1
ATOM 1486 N N . LYS A 1 178 ? -10.892 2.640 -36.097 1.00 76.25 178 LYS A N 1
ATOM 1487 C CA . LYS A 1 178 ? -11.255 3.587 -35.034 1.00 76.25 178 LYS A CA 1
ATOM 1488 C C . LYS A 1 178 ? -10.028 4.123 -34.291 1.00 76.25 178 LYS A C 1
ATOM 1490 O O . LYS A 1 178 ? -9.986 5.303 -33.953 1.00 76.25 178 LYS A O 1
ATOM 1495 N N . PHE A 1 179 ? -9.033 3.276 -34.037 1.00 75.94 179 PHE A N 1
ATOM 1496 C CA . PHE A 1 179 ? -7.783 3.682 -33.399 1.00 75.94 179 PHE A CA 1
ATOM 1497 C C . PHE A 1 179 ? -6.959 4.618 -34.293 1.00 75.94 179 PHE A C 1
ATOM 1499 O O . PHE A 1 179 ? -6.521 5.667 -33.827 1.00 75.94 179 PHE A O 1
ATOM 1506 N N . GLN A 1 180 ? -6.808 4.287 -35.579 1.00 78.38 180 GLN A N 1
ATOM 1507 C CA . GLN A 1 180 ? -6.122 5.132 -36.561 1.00 78.38 180 GLN A CA 1
ATOM 1508 C C . GLN A 1 180 ? -6.805 6.495 -36.711 1.00 78.38 180 GLN A C 1
ATOM 1510 O O . GLN A 1 180 ? -6.124 7.517 -36.718 1.00 78.38 180 GLN A O 1
ATOM 1515 N N . MET A 1 181 ? -8.142 6.525 -36.752 1.00 73.19 181 MET A N 1
ATOM 1516 C CA . MET A 1 181 ? -8.904 7.777 -36.780 1.00 73.19 181 MET A CA 1
ATOM 1517 C C . MET A 1 181 ? -8.687 8.611 -35.516 1.00 73.19 181 MET A C 1
ATOM 1519 O O . MET A 1 181 ? -8.493 9.817 -35.617 1.00 73.19 181 MET A O 1
ATOM 1523 N N . ASN A 1 182 ? -8.652 7.993 -34.332 1.00 73.44 182 ASN A N 1
ATOM 1524 C CA . ASN A 1 182 ? -8.373 8.712 -33.088 1.00 73.44 182 ASN A CA 1
ATOM 1525 C C . ASN A 1 182 ? -6.951 9.297 -33.053 1.00 73.44 182 ASN A C 1
ATOM 1527 O O . ASN A 1 182 ? -6.789 10.441 -32.642 1.00 73.44 182 ASN A O 1
ATOM 1531 N N . GLN A 1 183 ? -5.939 8.560 -33.528 1.00 76.19 183 GLN A N 1
ATOM 1532 C CA . GLN A 1 183 ? -4.570 9.083 -33.636 1.00 76.19 183 GLN A CA 1
ATOM 1533 C C . GLN A 1 183 ? -4.478 10.253 -34.622 1.00 76.19 183 GLN A C 1
ATOM 1535 O O . GLN A 1 183 ? -3.821 11.250 -34.337 1.00 76.19 183 GLN A O 1
ATOM 1540 N N . LEU A 1 184 ? -5.162 10.160 -35.767 1.00 71.38 184 LEU A N 1
ATOM 1541 C CA . LEU A 1 184 ? -5.258 11.251 -36.741 1.00 71.38 184 LEU A CA 1
ATOM 1542 C C . LEU A 1 184 ? -5.914 12.493 -36.135 1.00 71.38 184 LEU A C 1
ATOM 1544 O O . LEU A 1 184 ? -5.409 13.595 -36.322 1.00 71.38 184 LEU A O 1
ATOM 1548 N N . ILE A 1 185 ? -7.000 12.318 -35.380 1.00 73.12 185 ILE A N 1
ATOM 1549 C CA . ILE A 1 185 ? -7.669 13.409 -34.667 1.00 73.12 185 ILE A CA 1
ATOM 1550 C C . ILE A 1 185 ? -6.704 14.065 -33.673 1.00 73.12 185 ILE A C 1
ATOM 1552 O O . ILE A 1 185 ? -6.587 15.286 -33.684 1.00 73.12 185 ILE A O 1
ATOM 1556 N N . GLU A 1 186 ? -5.980 13.295 -32.858 1.00 71.88 186 GLU A N 1
ATOM 1557 C CA . GLU A 1 186 ? -4.987 13.840 -31.916 1.00 71.88 186 GLU A CA 1
ATOM 1558 C C . GLU A 1 186 ? -3.890 14.643 -32.631 1.00 71.88 186 GLU A C 1
ATOM 1560 O O . GLU A 1 186 ? -3.617 15.776 -32.240 1.00 71.88 186 GLU A O 1
ATOM 1565 N N . ILE A 1 187 ? -3.339 14.120 -33.733 1.00 75.25 187 ILE A N 1
ATOM 1566 C CA . ILE A 1 187 ? -2.343 14.827 -34.556 1.00 75.25 187 ILE A CA 1
ATOM 1567 C C . ILE A 1 187 ? -2.923 16.138 -35.109 1.00 75.25 187 ILE A C 1
ATOM 1569 O O . ILE A 1 187 ? -2.287 17.188 -35.018 1.00 75.25 187 ILE A O 1
ATOM 1573 N N . MET A 1 188 ? -4.151 16.106 -35.635 1.00 70.06 188 MET A N 1
ATOM 1574 C CA . MET A 1 188 ? -4.829 17.296 -36.159 1.00 70.06 188 MET A CA 1
ATOM 1575 C C . MET A 1 188 ? -5.112 18.342 -35.069 1.00 70.06 188 MET A C 1
ATOM 1577 O O . MET A 1 188 ? -4.999 19.542 -35.324 1.00 70.06 188 MET A O 1
ATOM 1581 N N . TYR A 1 189 ? -5.468 17.913 -33.855 1.00 72.50 189 TYR A N 1
ATOM 1582 C CA . TYR A 1 189 ? -5.677 18.806 -32.712 1.00 72.50 189 TYR A CA 1
ATOM 1583 C C . TYR A 1 189 ? -4.367 19.433 -32.219 1.00 72.50 189 TYR A C 1
ATOM 1585 O O . TYR A 1 189 ? -4.341 20.631 -31.918 1.00 72.50 189 TYR A O 1
ATOM 1593 N N . ASP A 1 190 ? -3.281 18.662 -32.178 1.00 69.25 190 ASP A N 1
ATOM 1594 C CA . ASP A 1 190 ? -1.958 19.153 -31.788 1.00 69.25 190 ASP A CA 1
ATOM 1595 C C . ASP A 1 190 ? -1.398 20.152 -32.809 1.00 69.25 190 ASP A C 1
ATOM 1597 O O . ASP A 1 190 ? -0.841 21.187 -32.429 1.00 69.25 190 ASP A O 1
ATOM 1601 N N . ASP A 1 191 ? -1.598 19.910 -34.104 1.00 64.69 191 ASP A N 1
ATOM 1602 C CA . ASP A 1 191 ? -1.172 20.834 -35.159 1.00 64.69 191 ASP A CA 1
AT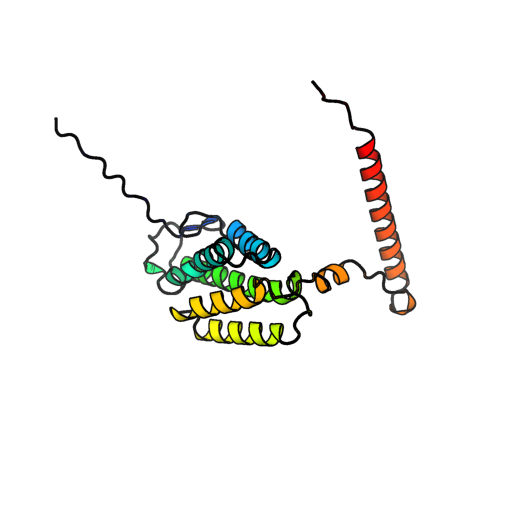OM 1603 C C . ASP A 1 191 ? -2.043 22.101 -35.218 1.00 64.69 191 ASP A C 1
ATOM 1605 O O . ASP A 1 191 ? -1.530 23.194 -35.468 1.00 64.69 191 ASP A O 1
ATOM 1609 N N . GLY A 1 192 ? -3.329 22.008 -34.862 1.00 58.81 192 GLY A N 1
ATOM 1610 C CA . GLY A 1 192 ? -4.204 23.171 -34.676 1.00 58.81 192 GLY A CA 1
ATOM 1611 C C . GLY A 1 192 ? -3.818 24.058 -33.481 1.00 58.81 192 GLY A C 1
ATOM 1612 O O . GLY A 1 192 ? -4.049 25.271 -33.507 1.00 58.81 192 GLY A O 1
ATOM 1613 N N . CYS A 1 193 ? -3.189 23.492 -32.446 1.00 53.41 193 CYS A N 1
ATOM 1614 C CA . CYS A 1 193 ? -2.705 24.241 -31.280 1.00 53.41 193 CYS A CA 1
ATOM 1615 C C . CYS A 1 193 ? -1.351 24.929 -31.521 1.00 53.41 193 CYS A C 1
ATOM 1617 O O . CYS A 1 193 ? -1.094 25.988 -30.943 1.00 53.41 193 CYS A O 1
ATOM 1619 N N . LYS A 1 194 ? -0.506 24.400 -32.418 1.00 51.41 194 LYS A N 1
ATOM 1620 C CA . LYS A 1 194 ? 0.779 25.026 -32.798 1.00 51.41 194 LYS A CA 1
ATOM 1621 C C . LYS A 1 194 ? 0.616 26.333 -33.589 1.00 51.41 194 LYS A C 1
ATOM 1623 O O . LYS A 1 194 ? 1.558 27.113 -33.665 1.00 51.41 194 LYS A O 1
ATOM 1628 N N . GLY A 1 195 ? -0.580 26.617 -34.114 1.00 50.78 195 GLY A N 1
ATOM 1629 C CA . GLY A 1 195 ? -0.920 27.886 -34.772 1.00 50.78 195 GLY A CA 1
ATOM 1630 C C . GLY A 1 195 ? -1.333 29.030 -33.832 1.00 50.78 195 GLY A C 1
ATOM 1631 O O . GLY A 1 195 ? -1.628 30.123 -34.308 1.00 50.78 195 GLY A O 1
ATOM 1632 N N . LYS A 1 196 ? -1.379 28.811 -32.507 1.00 48.44 196 LYS A N 1
ATOM 1633 C CA . LYS A 1 196 ? -1.762 29.830 -31.508 1.00 48.44 196 LYS A CA 1
ATOM 1634 C C . LYS A 1 196 ? -0.662 30.105 -30.478 1.00 48.44 196 LYS A C 1
ATOM 1636 O O . LYS A 1 196 ? -0.933 30.218 -29.289 1.00 48.44 196 LYS A O 1
ATOM 1641 N N . THR A 1 197 ? 0.577 30.295 -30.918 1.00 41.22 197 THR A N 1
ATOM 1642 C CA . THR A 1 197 ? 1.529 31.138 -30.175 1.00 41.22 197 THR A CA 1
ATOM 1643 C C . THR A 1 197 ? 1.353 32.580 -30.633 1.00 41.22 197 THR A C 1
ATOM 1645 O O . THR A 1 197 ? 2.102 33.077 -31.470 1.00 41.22 197 THR A O 1
ATOM 1648 N N . VAL A 1 198 ? 0.326 33.249 -30.102 1.00 40.44 198 VAL A N 1
ATOM 1649 C CA . VAL A 1 198 ? 0.298 34.714 -30.085 1.00 40.44 198 VAL A CA 1
ATOM 1650 C C . VAL A 1 198 ? 1.294 35.153 -29.021 1.00 40.44 198 VAL A C 1
ATOM 1652 O O . VAL A 1 198 ? 1.249 34.689 -27.881 1.00 40.44 198 VAL A O 1
ATOM 1655 N N . SER A 1 199 ? 2.223 36.010 -29.428 1.00 44.09 199 SER A N 1
ATOM 1656 C CA . SER A 1 199 ? 3.210 36.644 -28.572 1.00 44.09 199 SER A CA 1
ATOM 1657 C C . SER A 1 199 ? 2.539 37.371 -27.405 1.00 44.09 199 SER A C 1
ATOM 1659 O O . SER A 1 199 ? 1.867 38.381 -27.598 1.00 44.09 199 SER A O 1
ATOM 1661 N N . CYS A 1 200 ? 2.796 36.907 -26.189 1.00 36.81 200 CYS A N 1
ATOM 1662 C CA . CYS A 1 200 ? 2.847 37.777 -25.022 1.00 36.81 200 CYS A CA 1
ATOM 1663 C C . CYS A 1 200 ? 4.285 37.753 -24.507 1.00 36.81 200 CYS A C 1
ATOM 1665 O O . CYS A 1 200 ? 4.615 37.026 -23.574 1.00 36.81 200 CYS A O 1
ATOM 1667 N N . PHE A 1 201 ? 5.143 38.525 -25.170 1.00 35.94 201 PHE A N 1
ATOM 1668 C CA . PHE A 1 201 ? 6.274 39.158 -24.508 1.00 35.94 201 PHE A CA 1
ATOM 1669 C C . PHE A 1 201 ? 5.931 40.643 -24.359 1.00 35.94 201 PHE A C 1
ATOM 1671 O O . PHE A 1 201 ? 5.257 41.205 -25.220 1.00 35.94 201 PHE A O 1
ATOM 1678 N N . ILE A 1 202 ? 6.325 41.155 -23.196 1.00 36.16 202 ILE A N 1
ATOM 1679 C CA . ILE A 1 202 ? 6.128 42.485 -22.604 1.00 36.16 202 ILE A CA 1
ATOM 1680 C C . ILE A 1 202 ? 6.306 43.625 -23.608 1.00 36.16 202 ILE A C 1
ATOM 1682 O O . ILE A 1 202 ? 7.275 43.551 -24.396 1.00 36.16 202 ILE A O 1
#

Foldseek 3Di:
DDDDDPDPPPQQFDFDDDVVLGAFRNRHGLVCLLVQLLVQLLVLNLPDRNLVSLVRLLVLLCLLQCVVVDPPDPDDSVSSNVVSVVSVVVSLVSLLVLVCAWLNCQDVCLNVLSVVLVVVLVVQVNHPCNSVSSSVSSCSRSHPPRHTDRVVVVVVVDPLPPLVVDPCNVVSVVVVVVVVVVVVVVVVVVVVVVVPPDDDDD

Organism: NCBI:txid433720

Sequence (202 aa):
MSKEVEEKTEDIGSLCIILHRERSFHNIDIRILKSAIQKYARRAMFFPKGVWCLVELDLFSILEINSELYPKCQLNQKQIQMNSVRIRSNMINRLVAMMSEDVGPCDHQLPHKVYNFYQQWIKNRRTISSRKILVQLYYCLANQNTKRIRLLSDLRTVYNLPEYLTDKKNLHRQLLEKFQMNQLIEIMYDDGCKGKTVSCFI

Radius of gyration: 24.2 Å; chains: 1; bounding box: 41×58×74 Å

pLDDT: mean 78.51, std 17.23, range [32.78, 97.62]

Secondary structure (DSSP, 8-state):
---------------B--TT--B-TTS-BHHHHHHHHHHHHHTT-IIIIIHHHHHHHHTTHHHHH-GGGS--SSS-HHHHHHHHHHHHHHHHHHHHHHIIIIIGGG-TTHHHHHHHHHHHHHHHTTSTHHHHHHHHHHHHHH-TTS----HHHHHTT-----GGG-S-HHHHHHHHHHHHHHHHHHHHHHHHHHT-------